Protein AF-A0A7J2Y5J3-F1 (afdb_monomer)

Radius of gyration: 24.24 Å; Cα contacts (8 Å, |Δi|>4): 226; chains: 1; bounding box: 46×74×72 Å

Structure (mmCIF, N/CA/C/O backbone):
data_AF-A0A7J2Y5J3-F1
#
_entry.id   AF-A0A7J2Y5J3-F1
#
loop_
_atom_site.group_PDB
_atom_site.id
_atom_site.type_symbol
_atom_site.label_atom_id
_atom_site.label_alt_id
_atom_site.label_comp_id
_atom_site.label_asym_id
_atom_site.label_entity_id
_atom_site.label_seq_id
_atom_site.pdbx_PDB_ins_code
_atom_site.Cartn_x
_atom_site.Cartn_y
_atom_site.Cartn_z
_atom_site.occupancy
_atom_site.B_iso_or_equiv
_atom_site.auth_seq_id
_atom_site.auth_comp_id
_atom_site.auth_asym_id
_atom_site.auth_atom_id
_atom_site.pdbx_PDB_model_num
ATOM 1 N N . MET A 1 1 ? 30.044 -56.429 -52.467 1.00 30.72 1 MET A N 1
ATOM 2 C CA . MET A 1 1 ? 28.782 -57.065 -52.037 1.00 30.72 1 MET A CA 1
ATOM 3 C C . MET A 1 1 ? 28.412 -56.523 -50.662 1.00 30.72 1 MET A C 1
ATOM 5 O O . MET A 1 1 ? 28.957 -57.010 -49.680 1.00 30.72 1 MET A O 1
ATOM 9 N N . PRO A 1 2 ? 27.584 -55.472 -50.580 1.00 38.12 2 PRO A N 1
ATOM 10 C CA . PRO A 1 2 ? 26.914 -55.097 -49.338 1.00 38.12 2 PRO A CA 1
ATOM 11 C C . PRO A 1 2 ? 25.613 -55.911 -49.186 1.00 38.12 2 PRO A C 1
ATOM 13 O O . PRO A 1 2 ? 24.988 -56.219 -50.206 1.00 38.12 2 PRO A O 1
ATOM 16 N N . PRO A 1 3 ? 25.195 -56.290 -47.966 1.00 39.84 3 PRO A N 1
ATOM 17 C CA . PRO A 1 3 ? 23.883 -56.872 -47.754 1.00 39.84 3 PRO A CA 1
ATOM 18 C C . PRO A 1 3 ? 22.801 -55.788 -47.693 1.00 39.84 3 PRO A C 1
ATOM 20 O O . PRO A 1 3 ? 23.058 -54.604 -47.481 1.00 39.84 3 PRO A O 1
ATOM 23 N N . SER A 1 4 ? 21.598 -56.271 -47.954 1.00 42.50 4 SER A N 1
ATOM 24 C CA . SER A 1 4 ? 20.387 -55.614 -48.417 1.00 42.50 4 SER A CA 1
ATOM 25 C C . SER A 1 4 ? 19.616 -54.807 -47.378 1.00 42.50 4 SER A C 1
ATOM 27 O O . SER A 1 4 ? 19.580 -55.128 -46.192 1.00 42.50 4 SER A O 1
ATOM 29 N N . GLU A 1 5 ? 18.891 -53.832 -47.919 1.00 46.25 5 GLU A N 1
ATOM 30 C CA . GLU A 1 5 ? 17.691 -53.199 -47.387 1.00 46.25 5 GLU A CA 1
ATOM 31 C C . GLU A 1 5 ? 16.720 -54.204 -46.747 1.00 46.25 5 GLU A C 1
ATOM 33 O O . GLU A 1 5 ? 16.377 -55.229 -47.336 1.00 46.25 5 GLU A O 1
ATOM 38 N N . SER A 1 6 ? 16.223 -53.885 -45.557 1.00 44.78 6 SER A N 1
ATOM 39 C CA . SER A 1 6 ? 14.800 -53.986 -45.201 1.00 44.78 6 SER A CA 1
ATOM 40 C C . SER A 1 6 ? 14.613 -53.560 -43.745 1.00 44.78 6 SER A C 1
ATOM 42 O O . SER A 1 6 ? 15.441 -53.860 -42.893 1.00 44.78 6 SER A O 1
ATOM 44 N N . LEU A 1 7 ? 13.493 -52.876 -43.482 1.00 39.81 7 LEU A N 1
ATOM 45 C CA . LEU A 1 7 ? 13.027 -52.357 -42.185 1.00 39.81 7 LEU A CA 1
ATOM 46 C C . LEU A 1 7 ? 13.463 -50.926 -41.810 1.00 39.81 7 LEU A C 1
ATOM 48 O O . LEU A 1 7 ? 13.779 -50.643 -40.660 1.00 39.81 7 LEU A O 1
ATOM 52 N N . MET A 1 8 ? 13.347 -49.974 -42.742 1.00 31.80 8 MET A N 1
ATOM 53 C CA . MET A 1 8 ? 12.943 -48.609 -42.363 1.00 31.80 8 MET A CA 1
ATOM 54 C C . MET A 1 8 ? 11.424 -48.495 -42.456 1.00 31.80 8 MET A C 1
ATOM 56 O O . MET A 1 8 ? 10.849 -47.957 -43.401 1.00 31.80 8 MET A O 1
ATOM 60 N N . THR A 1 9 ? 10.771 -49.067 -41.452 1.00 39.84 9 THR A N 1
ATOM 61 C CA . THR A 1 9 ? 9.359 -48.856 -41.167 1.00 39.84 9 THR A CA 1
ATOM 62 C C . THR A 1 9 ? 9.169 -47.393 -40.774 1.00 39.84 9 THR A C 1
ATOM 64 O O . THR A 1 9 ? 9.635 -46.954 -39.728 1.00 39.84 9 THR A O 1
ATOM 67 N N . VAL A 1 10 ? 8.536 -46.635 -41.667 1.00 44.72 10 VAL A N 1
ATOM 68 C CA . VAL A 1 10 ? 7.533 -45.597 -41.389 1.00 44.72 10 VAL A CA 1
ATOM 69 C C . VAL A 1 10 ? 7.571 -45.019 -39.962 1.00 44.72 10 VAL A C 1
ATOM 71 O O . VAL A 1 10 ? 6.851 -45.473 -39.080 1.00 44.72 10 VAL A O 1
ATOM 74 N N . PHE A 1 11 ? 8.334 -43.944 -39.758 1.00 34.69 11 PHE A N 1
ATOM 75 C CA . PHE A 1 11 ? 8.055 -42.960 -38.704 1.00 34.69 11 PHE A CA 1
ATOM 76 C C . PHE A 1 11 ? 7.772 -41.606 -39.352 1.00 34.69 11 PHE A C 1
ATOM 78 O O . PHE A 1 11 ? 8.514 -40.634 -39.228 1.00 34.69 11 PHE A O 1
ATOM 85 N N . SER A 1 12 ? 6.665 -41.561 -40.094 1.00 41.53 12 SER A N 1
ATOM 86 C CA . SER A 1 12 ? 5.999 -40.307 -40.406 1.00 41.53 12 SER A CA 1
ATOM 87 C C . SER A 1 12 ? 5.242 -39.825 -39.165 1.00 41.53 12 SER A C 1
ATOM 89 O O . SER A 1 12 ? 4.374 -40.533 -38.667 1.00 41.53 12 SER A O 1
ATOM 91 N N . GLN A 1 13 ? 5.535 -38.593 -38.751 1.00 49.28 13 GLN A N 1
ATOM 92 C CA . GLN A 1 13 ? 4.649 -37.679 -38.022 1.00 49.28 13 GLN A CA 1
ATOM 93 C C . GLN A 1 13 ? 4.167 -38.096 -36.619 1.00 49.28 13 GLN A C 1
ATOM 95 O O . GLN A 1 13 ? 3.206 -38.836 -36.448 1.00 49.28 13 GLN A O 1
ATOM 100 N N . SER A 1 14 ? 4.706 -37.426 -35.600 1.00 40.53 14 SER A N 1
ATOM 101 C CA . SER A 1 14 ? 3.966 -37.177 -34.359 1.00 40.53 14 SER A CA 1
ATOM 102 C C . SER A 1 14 ? 4.145 -35.707 -33.943 1.00 40.53 14 SER A C 1
ATOM 104 O O . SER A 1 14 ? 5.258 -35.324 -33.580 1.00 40.53 14 SER A O 1
ATOM 106 N N . PRO A 1 15 ? 3.090 -34.865 -33.956 1.00 42.22 15 PRO A N 1
ATOM 107 C CA . PRO A 1 15 ? 3.158 -33.432 -33.617 1.00 42.22 15 PRO A CA 1
ATOM 108 C C . PRO A 1 15 ? 3.291 -33.162 -32.103 1.00 42.22 15 PRO A C 1
ATOM 110 O O . PRO A 1 15 ? 3.182 -32.024 -31.639 1.00 42.22 15 PRO A O 1
ATOM 113 N N . LEU A 1 16 ? 3.523 -34.210 -31.312 1.00 42.16 16 LEU A N 1
ATOM 114 C CA . LEU A 1 16 ? 3.394 -34.190 -29.860 1.00 42.16 16 LEU A CA 1
ATOM 115 C C . LEU A 1 16 ? 4.588 -33.557 -29.137 1.00 42.16 16 LEU A C 1
ATOM 117 O O . LEU A 1 16 ? 4.436 -33.154 -27.992 1.00 42.16 16 LEU A O 1
ATOM 121 N N . THR A 1 17 ? 5.745 -33.370 -29.771 1.00 42.75 17 THR A N 1
ATOM 122 C CA . THR A 1 17 ? 6.916 -32.763 -29.105 1.00 42.75 17 THR A CA 1
ATOM 123 C C . THR A 1 17 ? 6.777 -31.253 -28.876 1.00 42.75 17 THR A C 1
ATOM 125 O O . THR A 1 17 ? 7.428 -30.705 -27.989 1.00 42.75 17 THR A O 1
ATOM 128 N N . SER A 1 18 ? 5.885 -30.569 -29.602 1.00 46.12 18 SER A N 1
ATOM 129 C CA . SER A 1 18 ? 5.706 -29.110 -29.486 1.00 46.12 18 SER A CA 1
ATOM 130 C C . SER A 1 18 ? 4.779 -28.665 -28.345 1.00 46.12 18 SER A C 1
ATOM 132 O O . SER A 1 18 ? 4.832 -27.507 -27.925 1.00 46.12 18 SER A O 1
ATOM 134 N N . CYS A 1 19 ? 3.934 -29.566 -27.830 1.00 43.47 19 CYS A N 1
ATOM 135 C CA . CYS A 1 19 ? 2.933 -29.233 -26.813 1.00 43.47 19 CYS A CA 1
ATOM 136 C C . CYS A 1 19 ? 3.508 -29.331 -25.389 1.00 43.47 19 CYS A C 1
ATOM 138 O O . CYS A 1 19 ? 3.245 -28.474 -24.548 1.00 43.47 19 CYS A O 1
ATOM 140 N N . TRP A 1 20 ? 4.392 -30.304 -25.145 1.00 35.31 20 TRP A N 1
ATOM 141 C CA . TRP A 1 20 ? 5.046 -30.487 -23.843 1.00 35.31 20 TRP A CA 1
ATOM 142 C C . TRP A 1 20 ? 6.020 -29.353 -23.495 1.00 35.31 20 TRP A C 1
ATOM 144 O O . TRP A 1 20 ? 6.053 -28.909 -22.348 1.00 35.31 20 TRP A O 1
ATOM 154 N N . LEU A 1 21 ? 6.736 -28.805 -24.486 1.00 37.81 21 LEU A N 1
ATOM 155 C CA . LEU A 1 21 ? 7.580 -27.618 -24.289 1.00 37.81 21 LEU A CA 1
ATOM 156 C C . LEU A 1 21 ? 6.761 -26.370 -23.921 1.00 37.81 21 LEU A C 1
ATOM 158 O O . LEU A 1 21 ? 7.204 -25.577 -23.095 1.00 37.81 21 LEU A O 1
ATOM 162 N N . ARG A 1 22 ? 5.544 -26.211 -24.461 1.00 41.50 22 ARG A N 1
ATOM 163 C CA . ARG A 1 22 ? 4.650 -25.099 -24.088 1.00 41.50 22 ARG A CA 1
ATOM 164 C C . ARG A 1 22 ? 4.050 -25.274 -22.693 1.00 41.50 22 ARG A C 1
ATOM 166 O O . ARG A 1 22 ? 3.862 -24.279 -22.002 1.00 41.50 22 ARG A O 1
ATOM 173 N N . LEU A 1 23 ? 3.796 -26.511 -22.262 1.00 39.19 23 LEU A N 1
ATOM 174 C CA . LEU A 1 23 ? 3.250 -26.795 -20.932 1.00 39.19 23 LEU A CA 1
ATOM 175 C C . LEU A 1 23 ? 4.276 -26.533 -19.813 1.00 39.19 23 LEU A C 1
ATOM 177 O O . LEU A 1 23 ? 3.929 -25.959 -18.784 1.00 39.19 23 LEU A O 1
ATOM 181 N N . LEU A 1 24 ? 5.552 -26.872 -20.038 1.00 38.25 24 LEU A N 1
ATOM 182 C CA . LEU A 1 24 ? 6.649 -26.572 -19.105 1.00 38.25 24 LEU A CA 1
ATOM 183 C C . LEU A 1 24 ? 6.956 -25.068 -19.002 1.00 38.25 24 LEU A C 1
ATOM 185 O O . LEU A 1 24 ? 7.375 -24.602 -17.947 1.00 38.25 24 LEU A O 1
ATOM 189 N N . MET A 1 25 ? 6.699 -24.288 -20.058 1.00 41.66 25 MET A N 1
ATOM 190 C CA . MET A 1 25 ? 6.797 -22.821 -20.014 1.00 41.66 25 MET A CA 1
ATOM 191 C C . MET A 1 25 ? 5.589 -22.148 -19.337 1.00 41.66 25 MET A C 1
ATOM 193 O O . MET A 1 25 ? 5.690 -20.985 -18.949 1.00 41.66 25 MET A O 1
ATOM 197 N N . ALA A 1 26 ? 4.462 -22.853 -19.190 1.00 45.81 26 ALA A N 1
ATOM 198 C CA . ALA A 1 26 ? 3.227 -22.322 -18.607 1.00 45.81 26 ALA A CA 1
ATOM 199 C C . ALA A 1 26 ? 3.150 -22.475 -17.077 1.00 45.81 26 ALA A C 1
ATOM 201 O O . ALA A 1 26 ? 2.414 -21.742 -16.422 1.00 45.81 26 ALA A O 1
ATOM 202 N N . LEU A 1 27 ? 3.928 -23.385 -16.488 1.00 42.66 27 LEU A N 1
ATOM 203 C CA . LEU A 1 27 ? 4.005 -23.583 -15.039 1.00 42.66 27 LEU A CA 1
ATOM 204 C C . LEU A 1 27 ? 5.331 -23.051 -14.508 1.00 42.66 27 LEU A C 1
ATOM 206 O O . LEU A 1 27 ? 6.213 -23.787 -14.071 1.00 42.66 27 LEU A O 1
ATOM 210 N N . ARG A 1 28 ? 5.471 -21.726 -14.530 1.00 43.03 28 ARG A N 1
ATOM 211 C CA . ARG A 1 28 ? 6.510 -21.073 -13.743 1.00 43.03 28 ARG A CA 1
ATOM 212 C C . ARG A 1 28 ? 6.047 -21.121 -12.290 1.00 43.03 28 ARG A C 1
ATOM 214 O O . ARG A 1 28 ? 5.105 -20.424 -11.928 1.00 43.03 28 ARG A O 1
ATOM 221 N N . ILE A 1 29 ? 6.667 -21.971 -11.472 1.00 39.75 29 ILE A N 1
ATOM 222 C CA . ILE A 1 29 ? 6.430 -21.973 -10.025 1.00 39.75 29 ILE A CA 1
ATOM 223 C C . ILE A 1 29 ? 6.898 -20.611 -9.507 1.00 39.75 29 ILE A C 1
ATOM 225 O O . ILE A 1 29 ? 8.095 -20.342 -9.391 1.00 39.75 29 ILE A O 1
ATOM 229 N N . VAL A 1 30 ? 5.948 -19.706 -9.287 1.00 44.00 30 VAL A N 1
ATOM 230 C CA . VAL A 1 30 ? 6.201 -18.406 -8.678 1.00 44.00 30 VAL A CA 1
ATOM 231 C C . VAL A 1 30 ? 6.312 -18.657 -7.174 1.00 44.00 30 VAL A C 1
ATOM 233 O O . VAL A 1 30 ? 5.327 -18.585 -6.448 1.00 44.00 30 VAL A O 1
ATOM 236 N N . PHE A 1 31 ? 7.517 -19.013 -6.715 1.00 41.75 31 PHE A N 1
ATOM 237 C CA . PHE A 1 31 ? 7.889 -19.013 -5.295 1.00 41.75 31 PHE A CA 1
ATOM 238 C C . PHE A 1 31 ? 7.977 -17.561 -4.805 1.00 41.75 31 PHE A C 1
ATOM 240 O O . PHE A 1 31 ? 9.054 -16.997 -4.614 1.00 41.75 31 PHE A O 1
ATOM 247 N N . ASP A 1 32 ? 6.829 -16.909 -4.695 1.00 54.38 32 ASP A N 1
ATOM 248 C CA . ASP A 1 32 ? 6.697 -15.538 -4.211 1.00 54.38 32 ASP A CA 1
ATOM 249 C C . ASP A 1 32 ? 5.931 -15.536 -2.893 1.00 54.38 32 ASP A C 1
ATOM 251 O O . ASP A 1 32 ? 4.947 -14.836 -2.693 1.00 54.38 32 ASP A O 1
ATOM 255 N N . GLU A 1 33 ? 6.411 -16.362 -1.966 1.00 51.31 33 GLU A N 1
ATOM 256 C CA . GLU A 1 33 ? 5.916 -16.443 -0.587 1.00 51.31 33 GL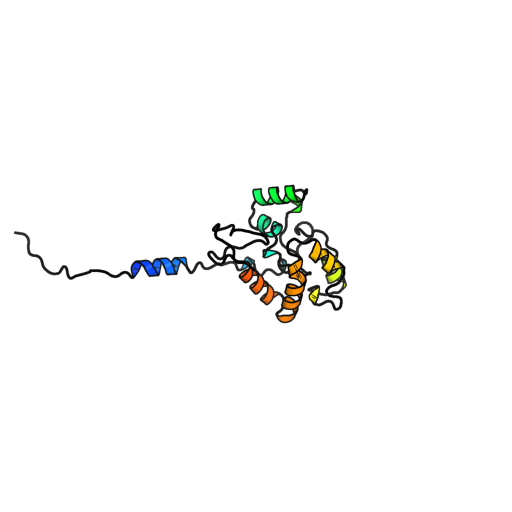U A CA 1
ATOM 257 C C . GLU A 1 33 ? 6.151 -15.130 0.185 1.00 51.31 33 GLU A C 1
ATOM 259 O O . GLU A 1 33 ? 5.602 -14.926 1.264 1.00 51.31 33 GLU A O 1
ATOM 264 N N . ARG A 1 34 ? 6.943 -14.212 -0.389 1.00 52.28 34 ARG A N 1
ATOM 265 C CA . ARG A 1 34 ? 7.326 -12.925 0.199 1.00 52.28 34 ARG A CA 1
ATOM 266 C C . ARG A 1 34 ? 6.182 -11.923 0.324 1.00 52.28 34 ARG A C 1
ATOM 268 O O . ARG A 1 34 ? 6.328 -10.980 1.088 1.00 52.28 34 ARG A O 1
ATOM 275 N N . GLU A 1 35 ? 5.085 -12.070 -0.416 1.00 61.12 35 GLU A N 1
ATOM 276 C CA . GLU A 1 35 ? 4.084 -10.993 -0.505 1.00 61.12 35 GLU A CA 1
ATOM 277 C C . GLU A 1 35 ? 2.837 -11.210 0.358 1.00 61.12 35 GLU A C 1
ATOM 279 O O . GLU A 1 35 ? 1.989 -10.322 0.454 1.00 61.12 35 GLU A O 1
ATOM 284 N N . ILE A 1 36 ? 2.769 -12.329 1.089 1.00 80.81 36 ILE A N 1
ATOM 285 C CA . ILE A 1 36 ? 1.829 -12.472 2.207 1.00 80.81 36 ILE A CA 1
ATOM 286 C C . ILE A 1 36 ? 2.470 -11.902 3.476 1.00 80.81 36 ILE A C 1
ATOM 288 O O . ILE A 1 36 ? 2.676 -12.586 4.475 1.00 80.81 36 ILE A O 1
ATOM 292 N N . ASP A 1 37 ? 2.815 -10.619 3.395 1.00 89.00 37 ASP A N 1
ATOM 293 C CA . ASP A 1 37 ? 3.431 -9.840 4.461 1.00 89.00 37 ASP A CA 1
ATOM 294 C C . ASP A 1 37 ? 2.403 -8.849 5.045 1.00 89.00 37 ASP A C 1
ATOM 296 O O . ASP A 1 37 ? 1.881 -7.994 4.315 1.00 89.00 37 ASP A O 1
ATOM 300 N N . PRO A 1 38 ? 2.099 -8.904 6.358 1.00 90.44 38 PRO A N 1
ATOM 301 C CA . PRO A 1 38 ? 1.186 -7.956 6.994 1.00 90.44 38 PRO A CA 1
ATOM 302 C C . PRO A 1 38 ? 1.615 -6.488 6.833 1.00 90.44 38 PRO A C 1
ATOM 304 O O . PRO A 1 38 ? 0.759 -5.603 6.898 1.00 90.44 38 PRO A O 1
ATOM 307 N N . GLN A 1 39 ? 2.896 -6.196 6.576 1.00 92.56 39 GLN A N 1
ATOM 308 C CA . GLN A 1 39 ? 3.388 -4.842 6.297 1.00 92.56 39 GLN A CA 1
ATOM 309 C C . GLN A 1 39 ? 2.758 -4.221 5.045 1.00 92.56 39 GLN A C 1
ATOM 311 O O . GLN A 1 39 ? 2.675 -2.990 4.953 1.00 92.56 39 GLN A O 1
ATOM 316 N N . LEU A 1 40 ? 2.260 -5.047 4.119 1.00 94.19 40 LEU A N 1
ATOM 317 C CA . LEU A 1 40 ? 1.579 -4.601 2.903 1.00 94.19 40 LEU A CA 1
ATOM 318 C C . LEU A 1 40 ? 0.097 -4.304 3.102 1.00 94.19 40 LEU A C 1
ATOM 320 O O . LEU A 1 40 ? -0.540 -3.729 2.218 1.00 94.19 40 LEU A O 1
ATOM 324 N N . CYS A 1 41 ? -0.439 -4.663 4.263 1.00 94.94 41 CYS A N 1
ATOM 325 C CA . CYS A 1 41 ? -1.805 -4.386 4.652 1.00 94.94 41 CYS A CA 1
ATOM 326 C C . CYS A 1 41 ? -1.835 -3.107 5.490 1.00 94.94 41 CYS A C 1
ATOM 328 O O . CYS A 1 41 ? -1.663 -3.133 6.716 1.00 94.94 41 CYS A O 1
ATOM 330 N N . ALA A 1 42 ? -1.996 -1.962 4.821 1.00 96.12 42 ALA A N 1
ATOM 331 C CA . ALA A 1 42 ? -2.011 -0.680 5.504 1.00 96.12 42 ALA A CA 1
ATOM 332 C C . ALA A 1 42 ? -3.170 -0.595 6.493 1.00 96.12 42 ALA A C 1
ATOM 334 O O . ALA A 1 42 ? -4.259 -1.111 6.251 1.00 96.12 42 ALA A O 1
ATOM 335 N N . VAL A 1 43 ? -2.949 0.125 7.590 1.00 97.06 43 VAL A N 1
ATOM 336 C CA . VAL A 1 43 ? -3.956 0.320 8.643 1.00 97.06 43 VAL A CA 1
ATOM 337 C C . VAL A 1 43 ? -5.244 0.935 8.076 1.00 97.06 43 VAL A C 1
ATOM 339 O O . VAL A 1 43 ? -6.343 0.546 8.460 1.00 97.06 43 VAL A O 1
ATOM 342 N N . CYS A 1 44 ? -5.118 1.832 7.093 1.00 96.94 44 CYS A N 1
ATOM 343 C CA . CYS A 1 44 ? -6.244 2.446 6.390 1.00 96.94 44 CYS A CA 1
ATOM 344 C C . CYS A 1 44 ? -6.898 1.559 5.314 1.00 96.94 44 CYS A C 1
ATOM 346 O O . CYS A 1 44 ? -7.849 2.007 4.692 1.00 96.94 44 CYS A O 1
ATOM 348 N N . GLY A 1 45 ? -6.406 0.343 5.052 1.00 95.94 45 GLY A N 1
ATOM 349 C CA . GLY A 1 45 ? -6.928 -0.547 4.004 1.00 95.94 45 GLY A CA 1
ATOM 350 C C . GLY A 1 45 ? -6.284 -0.371 2.623 1.00 95.94 45 GLY A C 1
ATOM 351 O O . GLY A 1 45 ? -6.730 -0.973 1.649 1.00 95.94 45 GLY A O 1
ATOM 352 N N . LEU A 1 46 ? -5.225 0.432 2.497 1.00 96.31 46 LEU A N 1
ATOM 353 C CA . LEU A 1 46 ? -4.412 0.445 1.279 1.00 96.31 46 LEU A CA 1
ATOM 354 C C . LEU A 1 46 ? -3.555 -0.818 1.159 1.00 96.31 46 LEU A C 1
ATOM 356 O O . LEU A 1 46 ? -2.961 -1.277 2.132 1.00 96.31 46 LEU A O 1
ATOM 360 N N . TYR A 1 47 ? -3.435 -1.339 -0.060 1.00 96.06 47 TYR A N 1
ATOM 361 C CA . TYR A 1 47 ? -2.486 -2.404 -0.367 1.00 96.06 47 TYR A CA 1
ATOM 362 C C . TYR A 1 47 ? -1.152 -1.792 -0.802 1.00 96.06 47 TYR A C 1
ATOM 364 O O . TYR A 1 47 ? -1.057 -1.190 -1.868 1.00 96.06 47 TYR A O 1
ATOM 372 N N . CYS A 1 48 ? -0.100 -1.910 0.012 1.00 94.38 48 CYS A N 1
ATOM 373 C CA . CYS A 1 48 ? 1.202 -1.331 -0.346 1.00 94.38 48 CYS A CA 1
ATOM 374 C C . CYS A 1 48 ? 1.854 -2.042 -1.534 1.00 94.38 48 CYS A C 1
ATOM 376 O O . CYS A 1 48 ? 2.648 -1.415 -2.230 1.00 94.38 48 CYS A O 1
ATOM 378 N N . GLY A 1 49 ? 1.483 -3.297 -1.810 1.00 93.50 49 GLY A N 1
ATOM 379 C CA . GLY A 1 49 ? 2.031 -4.077 -2.919 1.00 93.50 49 GLY A CA 1
ATOM 380 C C . GLY A 1 49 ? 1.784 -3.468 -4.301 1.00 93.50 49 GLY A C 1
ATOM 381 O O . GLY A 1 49 ? 2.465 -3.861 -5.238 1.00 93.50 49 GLY A O 1
ATOM 382 N N . ILE A 1 50 ? 0.894 -2.473 -4.422 1.00 93.44 50 ILE A N 1
ATOM 383 C CA . ILE A 1 50 ? 0.629 -1.723 -5.665 1.00 93.44 50 ILE A CA 1
ATOM 384 C C . ILE A 1 50 ? 1.152 -0.288 -5.639 1.00 93.44 50 ILE A C 1
ATOM 386 O O . ILE A 1 50 ? 1.059 0.417 -6.643 1.00 93.44 50 ILE A O 1
ATOM 390 N N . CYS A 1 51 ? 1.695 0.172 -4.513 1.00 93.31 51 CYS A N 1
ATOM 391 C CA . CYS A 1 51 ? 2.201 1.532 -4.391 1.00 93.31 51 CYS A CA 1
ATOM 392 C C . CYS A 1 51 ? 3.449 1.700 -5.275 1.00 93.31 51 CYS A C 1
ATOM 394 O O . CYS A 1 51 ? 4.427 0.976 -5.066 1.00 93.31 51 CYS A O 1
ATOM 396 N N . PRO A 1 52 ? 3.478 2.663 -6.218 1.00 92.62 52 PRO A N 1
ATOM 397 C CA . PRO A 1 52 ? 4.628 2.862 -7.100 1.00 92.62 52 PRO A CA 1
ATOM 398 C C . PRO A 1 52 ? 5.950 3.080 -6.354 1.00 92.62 52 PRO A C 1
ATOM 400 O O . PRO A 1 52 ? 6.981 2.590 -6.806 1.00 92.62 52 PRO A O 1
ATOM 403 N N . VAL A 1 53 ? 5.913 3.755 -5.197 1.00 94.38 53 VAL A N 1
ATOM 404 C CA . VAL A 1 53 ? 7.094 3.984 -4.348 1.00 94.38 53 VAL A CA 1
ATOM 405 C C . VAL A 1 53 ? 7.596 2.676 -3.739 1.00 94.38 53 VAL A C 1
ATOM 407 O O . VAL A 1 53 ? 8.781 2.373 -3.832 1.00 94.38 53 VAL A O 1
ATOM 410 N N . TYR A 1 54 ? 6.691 1.885 -3.149 1.00 94.31 54 TYR A N 1
ATOM 411 C CA . TYR A 1 54 ? 7.032 0.582 -2.573 1.00 94.31 54 TYR A CA 1
ATOM 412 C C . TYR A 1 54 ? 7.621 -0.345 -3.641 1.00 94.31 54 TYR A C 1
ATOM 414 O O . TYR A 1 54 ? 8.702 -0.889 -3.440 1.00 94.31 54 TYR A O 1
ATOM 422 N N . ARG A 1 55 ? 6.964 -0.460 -4.809 1.00 92.94 55 ARG A N 1
ATOM 423 C CA . ARG A 1 55 ? 7.463 -1.273 -5.931 1.00 92.94 55 ARG A CA 1
ATOM 424 C C . ARG A 1 55 ? 8.878 -0.869 -6.325 1.00 92.94 55 ARG A C 1
ATOM 426 O O . ARG A 1 55 ? 9.752 -1.723 -6.363 1.00 92.94 55 ARG A O 1
ATOM 433 N N . ALA A 1 56 ? 9.092 0.423 -6.584 1.00 93.81 56 ALA A N 1
ATOM 434 C CA . ALA A 1 56 ? 10.376 0.934 -7.047 1.00 93.81 56 ALA A CA 1
ATOM 435 C C . ALA A 1 56 ? 11.496 0.674 -6.027 1.00 93.81 56 ALA A C 1
ATOM 437 O O . ALA A 1 56 ? 12.595 0.276 -6.408 1.00 93.81 56 ALA A O 1
ATOM 438 N N . TRP A 1 57 ? 11.209 0.827 -4.729 1.00 94.19 57 TRP A N 1
ATOM 439 C CA . TRP A 1 57 ? 12.166 0.507 -3.673 1.00 94.19 57 TRP A CA 1
ATOM 440 C C . TRP A 1 57 ? 12.454 -0.996 -3.585 1.00 94.19 57 TRP A C 1
ATOM 442 O O . TRP A 1 57 ? 13.612 -1.402 -3.626 1.00 94.19 57 TRP A O 1
ATOM 452 N N . THR A 1 58 ? 11.432 -1.846 -3.504 1.00 90.75 58 THR A N 1
ATOM 453 C CA . THR A 1 58 ? 11.614 -3.300 -3.355 1.00 90.75 58 THR A CA 1
ATOM 454 C C . THR A 1 58 ? 12.261 -3.943 -4.583 1.00 90.75 58 THR A C 1
ATOM 456 O O . THR A 1 58 ? 13.029 -4.892 -4.447 1.00 90.75 58 THR A O 1
ATOM 459 N N . GLU A 1 59 ? 11.990 -3.416 -5.777 1.00 90.69 59 GLU A N 1
ATOM 460 C CA . GLU A 1 59 ? 12.616 -3.842 -7.036 1.00 90.69 59 GLU A CA 1
ATOM 461 C C . GLU A 1 59 ? 14.019 -3.246 -7.229 1.00 90.69 59 GLU A C 1
ATOM 463 O O . GLU A 1 59 ? 14.724 -3.656 -8.148 1.00 90.69 59 GLU A O 1
ATOM 468 N N . GLN A 1 60 ? 14.438 -2.314 -6.360 1.00 91.81 60 GLN A N 1
ATOM 469 C CA . GLN A 1 60 ? 15.689 -1.556 -6.475 1.00 91.81 60 GLN A CA 1
ATOM 470 C C . GLN A 1 60 ? 15.824 -0.848 -7.838 1.00 91.81 60 GLN A C 1
ATOM 472 O O . GLN A 1 60 ? 16.909 -0.740 -8.410 1.00 91.81 60 GLN A O 1
ATOM 477 N N . ASP A 1 61 ? 14.708 -0.329 -8.351 1.00 93.12 61 ASP A N 1
ATOM 478 C CA . ASP A 1 61 ? 14.641 0.418 -9.606 1.00 93.12 61 ASP A CA 1
ATOM 479 C C . ASP A 1 61 ? 15.055 1.878 -9.360 1.00 93.12 61 ASP A C 1
ATOM 481 O O . ASP A 1 61 ? 14.235 2.756 -9.075 1.00 93.12 61 ASP A O 1
ATOM 485 N N . LEU A 1 62 ? 16.369 2.121 -9.406 1.00 93.56 62 LEU A N 1
ATOM 486 C CA . LEU A 1 62 ? 16.958 3.429 -9.108 1.00 93.56 62 LEU A CA 1
ATOM 487 C C . LEU A 1 62 ? 16.432 4.540 -10.040 1.00 93.56 62 LEU A C 1
ATOM 489 O O . LEU A 1 62 ? 16.009 5.567 -9.511 1.00 93.56 62 LEU A O 1
ATOM 493 N N . PRO A 1 63 ? 16.382 4.355 -11.378 1.00 94.62 63 PRO A N 1
ATOM 494 C CA . PRO A 1 63 ? 15.832 5.370 -12.277 1.00 94.62 63 PRO A CA 1
ATOM 495 C C . PRO A 1 63 ? 14.373 5.717 -11.971 1.00 94.62 63 PRO A C 1
ATOM 497 O O . PRO A 1 63 ? 13.991 6.888 -12.001 1.00 94.62 63 PRO A O 1
ATOM 500 N N . ARG A 1 64 ? 13.547 4.717 -11.639 1.00 93.31 64 ARG A N 1
ATOM 501 C CA . ARG A 1 64 ? 12.149 4.952 -11.267 1.00 93.31 64 ARG A CA 1
ATOM 502 C C . ARG A 1 64 ? 12.020 5.691 -9.942 1.00 93.31 64 ARG A C 1
ATOM 504 O O . ARG A 1 64 ? 11.158 6.559 -9.826 1.00 93.31 64 ARG A O 1
ATOM 511 N N . LEU A 1 65 ? 12.863 5.377 -8.958 1.00 94.94 65 LEU A N 1
ATOM 512 C CA . LEU A 1 65 ? 12.921 6.126 -7.702 1.00 94.94 65 LEU A CA 1
ATOM 513 C C . LEU A 1 65 ? 13.287 7.591 -7.949 1.00 94.94 65 LEU A C 1
ATOM 515 O O . LEU A 1 65 ? 12.603 8.467 -7.428 1.00 94.94 65 LEU A O 1
ATOM 519 N N . ASP A 1 66 ? 14.298 7.862 -8.775 1.00 95.69 66 ASP A N 1
ATOM 520 C CA . ASP A 1 66 ? 14.729 9.230 -9.081 1.00 95.69 66 ASP A CA 1
ATOM 521 C C . ASP A 1 66 ? 13.632 10.010 -9.837 1.00 95.69 66 ASP A C 1
ATOM 523 O O . ASP A 1 66 ? 13.369 11.175 -9.535 1.00 95.69 66 ASP A O 1
ATOM 527 N N . ALA A 1 67 ? 12.902 9.356 -10.750 1.00 94.88 67 ALA A N 1
ATOM 528 C CA . ALA A 1 67 ? 11.755 9.955 -11.439 1.00 94.88 67 ALA A CA 1
ATOM 529 C C . ALA A 1 67 ? 10.591 10.285 -10.485 1.00 94.88 67 ALA A C 1
ATOM 531 O O . ALA A 1 67 ? 9.995 11.366 -10.564 1.00 94.88 67 ALA A O 1
ATOM 532 N N . ILE A 1 68 ? 10.270 9.372 -9.561 1.00 94.25 68 ILE A N 1
ATOM 533 C CA . ILE A 1 68 ? 9.250 9.597 -8.529 1.00 94.25 68 ILE A CA 1
ATOM 534 C C . ILE A 1 68 ? 9.682 10.736 -7.595 1.00 94.25 68 ILE A C 1
ATOM 536 O O . ILE A 1 68 ? 8.877 11.619 -7.305 1.00 94.25 68 ILE A O 1
ATOM 540 N N . ALA A 1 69 ? 10.944 10.744 -7.162 1.00 95.56 69 ALA A N 1
ATOM 541 C CA . ALA A 1 69 ? 11.519 11.780 -6.307 1.00 95.56 69 ALA A CA 1
ATOM 542 C C . ALA A 1 69 ? 11.408 13.163 -6.962 1.00 95.56 69 ALA A C 1
ATOM 544 O O . ALA A 1 69 ? 10.892 14.093 -6.343 1.00 95.56 69 ALA A O 1
ATOM 545 N N . GLY A 1 70 ? 11.788 13.269 -8.241 1.00 96.19 70 GLY A N 1
ATOM 546 C CA . GLY A 1 70 ? 11.659 14.498 -9.024 1.00 96.19 70 GLY A CA 1
ATOM 547 C C . GLY A 1 70 ? 10.211 14.965 -9.181 1.00 96.19 70 GLY A C 1
ATOM 548 O O . GLY A 1 70 ? 9.928 16.143 -8.993 1.00 96.19 70 GLY A O 1
ATOM 549 N N . THR A 1 71 ? 9.279 14.044 -9.448 1.00 93.75 71 THR A N 1
ATOM 550 C CA . THR A 1 71 ? 7.844 14.364 -9.583 1.00 93.75 71 THR A CA 1
ATOM 551 C C . THR A 1 71 ? 7.242 14.875 -8.273 1.00 93.75 71 THR A C 1
ATOM 553 O O . THR A 1 71 ? 6.411 15.779 -8.277 1.00 93.75 71 THR A O 1
ATOM 556 N N . LEU A 1 72 ? 7.653 14.293 -7.146 1.00 91.25 72 LEU A N 1
ATOM 557 C CA . LEU A 1 72 ? 7.163 14.657 -5.818 1.00 91.25 72 LEU A CA 1
ATOM 558 C C . LEU A 1 72 ? 7.932 15.826 -5.184 1.00 91.25 72 LEU A C 1
ATOM 560 O O . LEU A 1 72 ? 7.505 16.327 -4.146 1.00 91.25 72 LEU A O 1
ATOM 564 N N . GLY A 1 73 ? 9.059 16.244 -5.766 1.00 94.44 73 GLY A N 1
ATOM 565 C CA . GLY A 1 73 ? 9.932 17.271 -5.196 1.00 94.44 73 GLY A CA 1
ATOM 566 C C . GLY A 1 73 ? 10.571 16.862 -3.864 1.00 94.44 73 GLY A C 1
ATOM 567 O O . GLY A 1 73 ? 10.783 17.710 -3.001 1.00 94.44 73 GLY A O 1
ATOM 568 N N . VAL A 1 74 ? 10.848 15.569 -3.667 1.00 92.94 74 VAL A N 1
ATOM 569 C CA . VAL A 1 74 ? 11.448 15.025 -2.433 1.00 92.94 74 VAL A CA 1
ATOM 570 C C . VAL A 1 74 ? 12.786 14.357 -2.721 1.00 92.94 74 VAL A C 1
ATOM 572 O O . V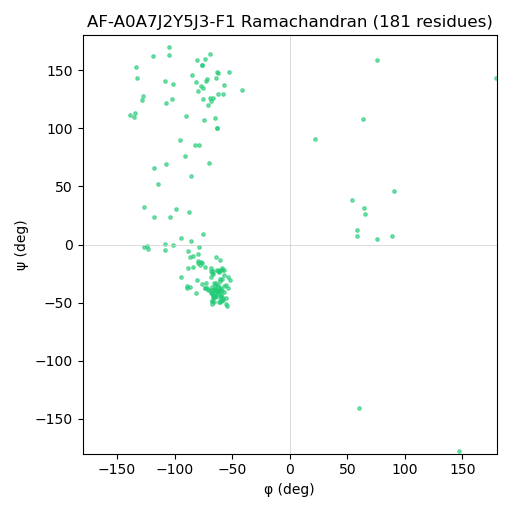AL A 1 74 ? 13.078 14.003 -3.860 1.00 92.94 74 VAL A O 1
ATOM 575 N N . SER A 1 75 ? 13.603 14.151 -1.687 1.00 92.81 75 SER A N 1
ATOM 576 C CA . SER A 1 75 ? 14.842 13.391 -1.833 1.00 92.81 75 SER A CA 1
ATOM 577 C C . SER A 1 75 ? 14.569 11.891 -1.977 1.00 92.81 75 SER A C 1
ATOM 579 O O . SER A 1 75 ? 13.521 11.372 -1.576 1.00 92.81 75 SER A O 1
ATOM 581 N N . ARG A 1 76 ? 15.540 11.166 -2.524 1.00 91.69 76 ARG A N 1
ATOM 582 C CA . ARG A 1 76 ? 15.453 9.717 -2.707 1.00 91.69 76 ARG A CA 1
ATOM 583 C C . ARG A 1 76 ? 15.365 8.960 -1.382 1.00 91.69 76 ARG A C 1
ATOM 585 O O . ARG A 1 76 ? 14.672 7.952 -1.290 1.00 91.69 76 ARG A O 1
ATOM 592 N N . GLU A 1 77 ? 16.016 9.465 -0.343 1.00 89.94 77 GLU A N 1
ATOM 593 C CA . GLU A 1 77 ? 15.991 8.913 1.016 1.00 89.94 77 GLU A CA 1
ATOM 594 C C . GLU A 1 77 ? 14.577 8.965 1.615 1.00 89.94 77 GLU A C 1
ATOM 596 O O . GLU A 1 77 ? 14.230 8.162 2.477 1.00 89.94 77 GLU A O 1
ATOM 601 N N . ARG A 1 78 ? 13.703 9.849 1.111 1.00 90.19 78 ARG A N 1
ATOM 602 C CA . ARG A 1 78 ? 12.274 9.857 1.462 1.00 90.19 78 ARG A CA 1
ATOM 603 C C . ARG A 1 78 ? 11.549 8.619 0.925 1.00 90.19 78 ARG A C 1
ATOM 605 O O . ARG A 1 78 ? 10.486 8.262 1.431 1.00 90.19 78 ARG A O 1
ATOM 612 N N . LEU A 1 79 ? 12.056 7.989 -0.131 1.00 93.44 79 LEU A N 1
ATOM 613 C CA . LEU A 1 79 ? 11.379 6.914 -0.862 1.00 93.44 79 LEU A CA 1
ATOM 614 C C . LEU A 1 79 ? 11.763 5.509 -0.381 1.00 93.44 79 LEU A C 1
ATOM 616 O O . LEU A 1 79 ? 11.293 4.526 -0.951 1.00 93.44 79 LEU A O 1
ATOM 620 N N . LEU A 1 80 ? 12.558 5.408 0.689 1.00 92.94 80 LEU A N 1
ATOM 621 C CA . LEU A 1 80 ? 12.828 4.151 1.383 1.00 92.94 80 LEU A CA 1
ATOM 622 C C . LEU A 1 80 ? 11.504 3.632 1.963 1.00 92.94 80 LEU A C 1
ATOM 624 O O . LEU A 1 80 ? 11.008 4.139 2.967 1.00 92.94 80 LEU A O 1
ATOM 628 N N . CYS A 1 81 ? 10.870 2.672 1.290 1.00 93.94 81 CYS A N 1
ATOM 629 C CA . CYS A 1 81 ? 9.528 2.221 1.645 1.00 93.94 81 CYS A CA 1
ATOM 630 C C . CYS A 1 81 ? 9.445 0.701 1.636 1.00 93.94 81 CYS A C 1
ATOM 632 O O . CYS A 1 81 ? 9.447 0.080 0.579 1.00 93.94 81 CYS A O 1
ATOM 634 N N . THR A 1 82 ? 9.311 0.105 2.816 1.00 93.25 82 THR A N 1
ATOM 635 C CA . THR A 1 82 ? 9.172 -1.345 2.998 1.00 93.25 82 THR A CA 1
ATOM 636 C C . THR A 1 82 ? 7.761 -1.767 3.409 1.00 93.25 82 THR A C 1
ATOM 638 O O . THR A 1 82 ? 7.502 -2.953 3.555 1.00 93.25 82 THR A O 1
ATOM 641 N N . GLY A 1 83 ? 6.820 -0.828 3.547 1.00 93.25 83 GLY A N 1
ATOM 642 C CA . GLY A 1 83 ? 5.424 -1.125 3.871 1.00 93.25 83 GLY A CA 1
ATOM 643 C C . GLY A 1 83 ? 4.771 -0.041 4.723 1.00 93.25 83 GLY A C 1
ATOM 644 O O . GLY A 1 83 ? 5.368 0.991 5.018 1.00 93.2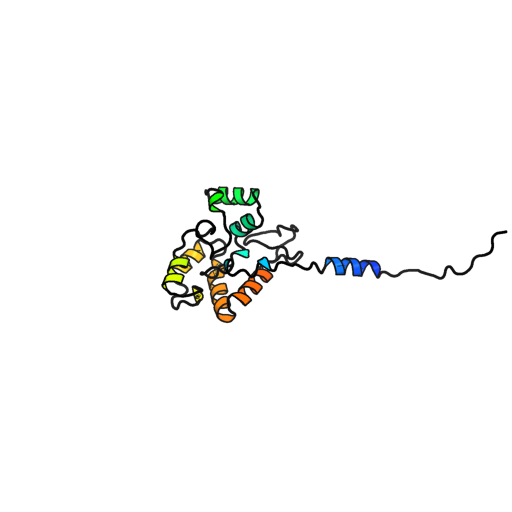5 83 GLY A O 1
ATOM 645 N N . CYS A 1 84 ? 3.510 -0.243 5.105 1.00 93.19 84 CYS A N 1
ATOM 646 C CA . CYS A 1 84 ? 2.784 0.696 5.966 1.00 93.19 84 CYS A CA 1
ATOM 647 C C . CYS A 1 84 ? 3.132 0.504 7.447 1.00 93.19 84 CYS A C 1
ATOM 649 O O . CYS A 1 84 ? 3.316 1.483 8.173 1.00 93.19 84 CYS A O 1
ATOM 651 N N . ARG A 1 85 ? 3.230 -0.757 7.885 1.00 91.56 85 ARG A N 1
ATOM 652 C CA . ARG A 1 85 ? 3.452 -1.151 9.288 1.00 91.56 85 ARG A CA 1
ATOM 653 C C . ARG A 1 85 ? 4.937 -1.226 9.661 1.00 91.56 85 ARG A C 1
ATOM 655 O O . ARG A 1 85 ? 5.329 -2.012 10.515 1.00 91.56 85 ARG A O 1
ATOM 662 N N . THR A 1 86 ? 5.762 -0.437 8.986 1.00 92.75 86 THR A N 1
ATOM 663 C CA . THR A 1 86 ? 7.202 -0.310 9.223 1.00 92.75 86 THR A CA 1
ATOM 664 C C . THR A 1 86 ? 7.490 1.013 9.942 1.00 92.75 86 THR A C 1
ATOM 666 O O . THR A 1 86 ? 6.629 1.908 9.951 1.00 92.75 86 THR A O 1
ATOM 669 N N . PRO A 1 87 ? 8.678 1.175 10.559 1.00 93.00 87 PRO A N 1
ATOM 670 C CA . PRO A 1 87 ? 9.082 2.453 11.139 1.00 93.00 87 PRO A CA 1
ATOM 671 C C . PRO A 1 87 ? 8.965 3.601 10.127 1.00 93.00 87 PRO A C 1
ATOM 673 O O . PRO A 1 87 ? 9.168 3.397 8.931 1.00 93.00 87 PRO A O 1
ATOM 676 N N . ALA A 1 88 ? 8.670 4.817 10.599 1.00 91.00 88 ALA A N 1
ATOM 677 C CA . ALA A 1 88 ? 8.390 5.978 9.744 1.00 91.00 88 ALA A CA 1
ATOM 678 C C . ALA A 1 88 ? 9.493 6.262 8.705 1.00 91.00 88 ALA A C 1
ATOM 680 O O . ALA A 1 88 ? 9.181 6.574 7.556 1.00 91.00 88 ALA A O 1
ATOM 681 N N . ALA A 1 89 ? 10.762 6.065 9.079 1.00 90.81 89 ALA A N 1
ATOM 682 C CA . ALA A 1 89 ? 11.918 6.216 8.191 1.00 90.81 89 ALA A CA 1
ATOM 683 C C . ALA A 1 89 ? 11.905 5.267 6.974 1.00 90.81 89 ALA A C 1
ATOM 685 O O . ALA A 1 89 ? 12.544 5.556 5.969 1.00 90.81 89 ALA A O 1
ATOM 686 N N . PHE A 1 90 ? 11.166 4.155 7.052 1.00 92.94 90 PHE A N 1
ATOM 687 C CA . PHE A 1 90 ? 11.041 3.141 6.000 1.00 92.94 90 PHE A CA 1
ATOM 688 C C . PHE A 1 90 ? 9.606 3.005 5.479 1.00 92.94 90 PHE A C 1
ATOM 690 O O . PHE A 1 90 ? 9.205 1.954 4.972 1.00 92.94 90 PHE A O 1
ATOM 697 N N . CYS A 1 91 ? 8.794 4.047 5.630 1.00 93.19 91 CYS A N 1
ATOM 698 C CA . CYS A 1 91 ? 7.416 4.068 5.167 1.00 93.19 91 CYS A CA 1
ATOM 699 C C . CYS A 1 91 ? 7.196 5.314 4.320 1.00 93.19 91 CYS A C 1
ATOM 701 O O . CYS A 1 91 ? 7.365 6.422 4.824 1.00 93.19 91 CYS A O 1
ATOM 703 N N . PHE A 1 92 ? 6.726 5.175 3.072 1.00 91.00 92 PHE A N 1
ATOM 704 C CA . PHE A 1 92 ? 6.385 6.336 2.236 1.00 91.00 92 PHE A CA 1
ATOM 705 C C . PHE A 1 92 ? 5.303 7.238 2.869 1.00 91.00 92 PHE A C 1
ATOM 707 O O . PHE A 1 92 ? 5.216 8.419 2.574 1.00 91.00 92 PHE A O 1
ATOM 714 N N . GLY A 1 93 ? 4.497 6.720 3.796 1.00 87.69 93 GLY A N 1
ATOM 715 C CA . GLY A 1 93 ? 3.567 7.540 4.579 1.00 87.69 93 GLY A CA 1
ATOM 716 C C . GLY A 1 93 ? 4.236 8.358 5.687 1.00 87.69 93 GLY A C 1
ATOM 717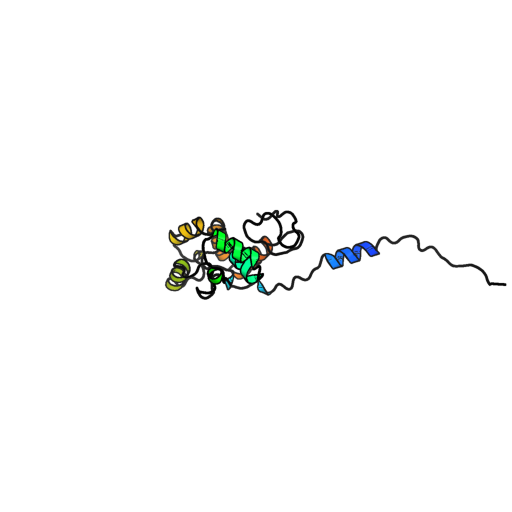 O O . GLY A 1 93 ? 3.617 9.283 6.186 1.00 87.69 93 GLY A O 1
ATOM 718 N N . GLY A 1 94 ? 5.483 8.040 6.057 1.00 90.94 94 GLY A N 1
ATOM 719 C CA . GLY A 1 94 ? 6.219 8.675 7.148 1.00 90.94 94 G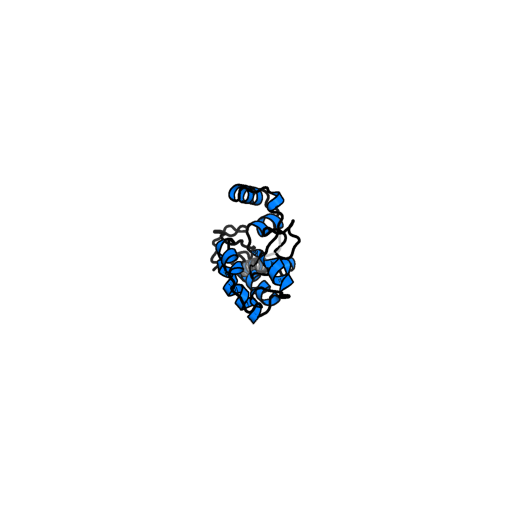LY A CA 1
ATOM 720 C C . GLY A 1 94 ? 5.523 8.511 8.501 1.00 90.94 94 GLY A C 1
ATOM 721 O O . GLY A 1 94 ? 4.968 7.441 8.812 1.00 90.94 94 GLY A O 1
ATOM 722 N N . GLU A 1 95 ? 5.568 9.592 9.279 1.00 91.31 95 GLU A N 1
ATOM 723 C CA . GLU A 1 95 ? 4.694 9.835 10.428 1.00 91.31 95 GLU A CA 1
ATOM 724 C C . GLU A 1 95 ? 3.263 10.025 9.919 1.00 91.31 95 GLU A C 1
ATOM 726 O O . GLU A 1 95 ? 3.008 10.791 8.990 1.00 91.31 95 GLU A O 1
ATOM 731 N N . CYS A 1 96 ? 2.328 9.253 10.465 1.00 93.69 96 CYS A N 1
ATOM 732 C CA . CYS A 1 96 ? 0.987 9.151 9.910 1.00 93.69 96 CYS A CA 1
ATOM 733 C C . CYS A 1 96 ? -0.037 9.139 11.035 1.00 93.69 96 CYS A C 1
ATOM 735 O O . CYS A 1 96 ? -0.195 8.127 11.719 1.00 93.69 96 CYS A O 1
ATOM 737 N N . GLU A 1 97 ? -0.816 10.216 11.117 1.00 95.00 97 GLU A N 1
ATOM 738 C CA . GLU A 1 97 ? -1.901 10.383 12.092 1.00 95.00 97 GLU A CA 1
ATOM 739 C C . GLU A 1 97 ? -2.904 9.218 12.081 1.00 95.00 97 GLU A C 1
ATOM 741 O O . GLU A 1 97 ? -3.549 8.929 13.085 1.00 95.00 97 GLU A O 1
ATOM 746 N N . VAL A 1 98 ? -3.076 8.537 10.939 1.00 96.31 98 VAL A N 1
ATOM 747 C CA . VAL A 1 98 ? -3.981 7.381 10.837 1.00 96.31 98 VAL A CA 1
ATOM 748 C C . VAL A 1 98 ? -3.418 6.160 11.562 1.00 96.31 98 VAL A C 1
ATOM 750 O O . VAL A 1 98 ? -4.188 5.439 12.194 1.00 96.31 98 VAL A O 1
ATOM 753 N N . LYS A 1 99 ? -2.096 5.940 11.510 1.00 95.94 99 LYS A N 1
ATOM 754 C CA . LYS A 1 99 ? -1.438 4.855 12.256 1.00 95.94 99 LYS A CA 1
ATOM 755 C C . LYS A 1 99 ? -1.542 5.113 13.759 1.00 95.94 99 LYS A C 1
ATOM 757 O O . LYS A 1 99 ? -2.030 4.252 14.481 1.00 95.94 99 LYS A O 1
ATOM 762 N N . GLU A 1 100 ? -1.191 6.323 14.187 1.00 96.19 100 GLU A N 1
ATOM 763 C CA . GLU A 1 100 ? -1.273 6.753 15.591 1.00 96.19 100 GLU A CA 1
ATOM 764 C C . GLU A 1 100 ? -2.704 6.671 16.133 1.00 96.19 100 GLU A C 1
ATOM 766 O O . GLU A 1 100 ? -2.942 6.157 17.222 1.00 96.19 100 GLU A O 1
ATOM 771 N N . CYS A 1 101 ? -3.692 7.124 15.354 1.00 97.88 101 CYS A N 1
ATOM 772 C CA . CYS A 1 101 ? -5.094 7.054 15.754 1.00 97.88 101 CYS A CA 1
ATOM 773 C C . CYS A 1 101 ? -5.584 5.608 15.905 1.00 97.88 101 CYS A C 1
ATOM 775 O O . CYS A 1 101 ? -6.377 5.333 16.804 1.00 97.88 101 CYS A O 1
ATOM 777 N N . ALA A 1 102 ? -5.177 4.701 15.015 1.00 97.06 102 ALA A N 1
ATOM 778 C CA . ALA A 1 102 ? -5.575 3.300 15.100 1.00 97.06 102 ALA A CA 1
ATOM 779 C C . ALA A 1 102 ? -4.955 2.612 16.321 1.00 97.06 102 ALA A C 1
ATOM 781 O O . ALA A 1 102 ? -5.658 1.902 17.035 1.00 97.06 102 ALA A O 1
ATOM 782 N N . GLU A 1 103 ? -3.680 2.895 16.597 1.00 96.19 103 GLU A N 1
ATOM 783 C CA . GLU A 1 103 ? -2.980 2.419 17.789 1.00 96.19 103 GLU A CA 1
ATOM 784 C C . GLU A 1 103 ? -3.647 2.933 19.070 1.00 96.19 103 GLU A C 1
ATOM 786 O O . GLU A 1 103 ? -4.015 2.136 19.931 1.00 96.19 103 GLU A O 1
ATOM 791 N N . ALA A 1 104 ? -3.922 4.238 19.156 1.00 97.88 104 ALA A N 1
ATOM 792 C CA . ALA A 1 104 ? -4.598 4.842 20.304 1.00 97.88 104 ALA A CA 1
ATOM 793 C C . ALA A 1 104 ? -6.012 4.280 20.543 1.00 97.88 104 ALA A C 1
ATOM 795 O O . ALA A 1 104 ? -6.467 4.209 21.683 1.00 97.88 104 ALA A O 1
ATOM 796 N N . LYS A 1 105 ? -6.717 3.877 19.477 1.00 97.56 105 LYS A N 1
ATOM 797 C CA . LYS A 1 105 ? -8.042 3.240 19.558 1.00 97.56 105 LYS A CA 1
ATOM 798 C C . LYS A 1 105 ? -7.982 1.715 19.714 1.00 97.56 105 LYS A C 1
ATOM 800 O O . LYS A 1 105 ? -9.033 1.100 19.870 1.00 97.56 105 LYS A O 1
ATOM 805 N N . GLY A 1 106 ? -6.798 1.104 19.652 1.00 97.38 106 GLY A N 1
ATOM 806 C CA . GLY A 1 106 ? -6.622 -0.346 19.748 1.00 97.38 106 GLY A CA 1
ATOM 807 C C . GLY A 1 106 ? -7.236 -1.141 18.590 1.00 97.38 106 GLY A C 1
ATOM 808 O O . GLY A 1 106 ? -7.605 -2.296 18.786 1.00 97.38 106 GLY A O 1
ATOM 809 N N . VAL A 1 107 ? -7.371 -0.544 17.400 1.00 97.12 107 VAL A N 1
ATOM 810 C CA . VAL A 1 107 ? -7.900 -1.221 16.201 1.00 97.12 107 VAL A CA 1
ATOM 811 C C . VAL A 1 107 ? -6.766 -1.629 15.264 1.00 97.12 107 VAL A C 1
ATOM 813 O O . VAL A 1 107 ? -5.835 -0.857 15.025 1.00 97.12 107 VAL A O 1
ATOM 816 N N . ALA A 1 108 ? -6.838 -2.831 14.690 1.00 95.69 108 ALA A N 1
ATOM 817 C CA . ALA A 1 108 ? -5.822 -3.293 13.747 1.00 95.69 108 ALA A CA 1
ATOM 818 C C . ALA A 1 108 ? -5.996 -2.623 12.380 1.00 95.69 108 ALA A C 1
ATOM 820 O O . ALA A 1 108 ? -5.007 -2.325 11.698 1.00 95.69 108 ALA A O 1
ATOM 821 N N . PHE A 1 109 ? -7.247 -2.364 11.999 1.00 97.62 109 PHE A N 1
ATOM 822 C CA . PHE A 1 109 ? -7.630 -1.707 10.757 1.00 97.62 109 PHE A CA 1
ATOM 823 C C . PHE A 1 109 ? -8.645 -0.607 11.017 1.00 97.62 109 PHE A C 1
ATOM 825 O O . PHE A 1 109 ? -9.564 -0.762 11.815 1.00 97.62 109 PHE A O 1
ATOM 832 N N . CYS A 1 110 ? -8.549 0.494 10.272 1.00 97.94 110 CYS A N 1
ATOM 833 C CA . CYS A 1 110 ? -9.505 1.588 10.408 1.00 97.94 110 CYS A CA 1
ATOM 834 C C . CYS A 1 110 ? -10.944 1.138 10.143 1.00 97.94 110 CYS A C 1
ATOM 836 O O . CYS A 1 110 ? -11.845 1.685 10.760 1.00 97.94 110 CYS A O 1
ATOM 838 N N . ALA A 1 111 ? -11.159 0.128 9.294 1.00 97.19 111 ALA A N 1
ATOM 839 C CA . ALA A 1 111 ? -12.484 -0.419 9.008 1.00 97.19 111 ALA A CA 1
ATOM 840 C C . ALA A 1 111 ? -13.190 -1.031 10.232 1.00 97.19 111 ALA A C 1
ATOM 842 O O . ALA A 1 111 ? -14.416 -1.108 10.246 1.00 97.19 111 ALA A O 1
ATOM 843 N N . GLU A 1 112 ? -12.437 -1.441 11.256 1.00 97.12 112 GLU A N 1
ATOM 844 C CA . GLU A 1 112 ? -12.966 -1.957 12.528 1.00 97.12 112 GLU A CA 1
ATOM 845 C C . GLU A 1 112 ? -13.468 -0.830 13.445 1.00 97.12 112 GLU A C 1
ATOM 847 O O . GLU A 1 112 ? -14.196 -1.078 14.403 1.00 97.12 112 GLU A O 1
ATOM 852 N N . CYS A 1 113 ? -13.100 0.423 13.164 1.00 97.44 113 CYS A N 1
ATOM 853 C CA . CYS A 1 113 ? -13.560 1.572 13.926 1.00 97.44 113 CYS A CA 1
ATOM 854 C C . CYS A 1 113 ? -15.015 1.908 13.571 1.00 97.44 113 CYS A C 1
ATOM 856 O O . CYS A 1 113 ? -15.364 2.027 12.399 1.00 97.44 113 CYS A O 1
ATOM 858 N N . ALA A 1 114 ? -15.848 2.158 14.584 1.00 96.38 114 ALA A N 1
ATOM 859 C CA . ALA A 1 114 ? -17.248 2.552 14.396 1.00 96.38 114 ALA A CA 1
ATOM 860 C C . ALA A 1 114 ? -17.421 3.879 13.629 1.00 96.38 114 ALA A C 1
ATOM 862 O O . ALA A 1 114 ? -18.461 4.115 13.026 1.00 96.38 114 ALA A O 1
ATOM 863 N N . GLU A 1 115 ? -16.397 4.736 13.635 1.00 97.06 115 GLU A N 1
ATOM 864 C CA . GLU A 1 115 ? -16.387 6.015 12.916 1.00 97.06 115 GLU A CA 1
ATOM 865 C C . GLU A 1 115 ? -15.935 5.875 11.453 1.00 97.06 115 GLU A C 1
ATOM 867 O O . GLU A 1 115 ? -15.752 6.884 10.784 1.00 97.06 115 GLU A O 1
ATOM 872 N N . PHE A 1 116 ? -15.668 4.665 10.951 1.00 97.06 116 PHE A N 1
ATOM 873 C CA . PHE A 1 116 ? -15.157 4.477 9.595 1.00 97.06 116 PHE A CA 1
ATOM 874 C C . PHE A 1 116 ? -16.260 4.567 8.524 1.00 97.06 116 PHE A C 1
ATOM 876 O O . PHE A 1 116 ? -17.254 3.845 8.628 1.00 97.06 116 PHE A O 1
ATOM 883 N N . PRO A 1 117 ? -16.055 5.335 7.434 1.00 96.75 117 PRO A N 1
ATOM 884 C CA . PRO A 1 117 ? -14.925 6.234 7.182 1.00 96.75 117 PRO A CA 1
ATOM 885 C C . PRO A 1 117 ? -15.044 7.549 7.966 1.00 96.75 117 PRO A C 1
ATOM 887 O O . PRO A 1 117 ? -16.099 8.168 8.001 1.00 96.75 117 PRO A O 1
ATOM 890 N N . CYS A 1 118 ? -13.936 7.991 8.565 1.00 97.88 118 CYS A N 1
ATOM 891 C CA . CYS A 1 118 ? -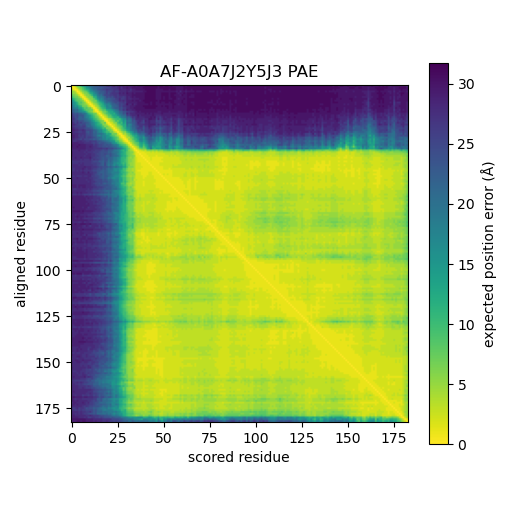13.870 9.255 9.300 1.00 97.88 118 CYS A CA 1
ATOM 892 C C . CYS A 1 118 ? -13.128 10.329 8.482 1.00 97.88 118 CYS A C 1
ATOM 894 O O . CYS A 1 118 ? -12.419 9.981 7.532 1.00 97.88 118 CYS A O 1
ATOM 896 N N . PRO A 1 119 ? -13.143 11.611 8.898 1.00 97.56 119 PRO A N 1
ATOM 897 C CA . PRO A 1 119 ? -12.478 12.688 8.155 1.00 97.56 119 PRO A CA 1
ATOM 898 C C . PRO A 1 119 ? -10.976 12.474 7.910 1.00 97.56 119 PRO A C 1
ATOM 900 O O . PRO A 1 119 ? -10.413 13.001 6.954 1.00 97.56 119 PRO A O 1
ATOM 903 N N . ARG A 1 120 ? -10.284 11.699 8.762 1.00 96.62 120 ARG A N 1
ATOM 904 C CA . ARG A 1 120 ? -8.878 11.324 8.512 1.00 96.62 120 ARG A CA 1
ATOM 905 C C . ARG A 1 120 ? -8.758 10.391 7.309 1.00 96.62 120 ARG A C 1
ATOM 907 O O . ARG A 1 120 ? -7.848 10.556 6.506 1.00 96.62 120 ARG A O 1
ATOM 914 N N . ILE A 1 121 ? -9.667 9.425 7.192 1.00 97.62 121 ILE A N 1
ATOM 915 C CA . ILE A 1 121 ? -9.699 8.472 6.081 1.00 97.62 121 ILE A CA 1
ATOM 916 C C . ILE A 1 121 ? -10.081 9.166 4.782 1.00 97.62 121 ILE A C 1
ATOM 918 O O . ILE A 1 121 ? -9.413 8.931 3.781 1.00 97.62 121 ILE A O 1
ATOM 922 N N . GLU A 1 122 ? -11.056 10.072 4.808 1.00 96.56 122 GLU A N 1
ATOM 923 C CA . GLU A 1 122 ? -11.423 10.885 3.640 1.00 96.56 122 GLU A CA 1
ATOM 924 C C . GLU A 1 122 ? -10.208 11.650 3.091 1.00 96.56 122 GLU A C 1
ATOM 926 O O . GLU A 1 122 ? -9.888 11.541 1.908 1.00 96.56 122 GLU A O 1
ATOM 931 N N . ARG A 1 123 ? -9.415 12.291 3.965 1.00 95.75 123 ARG A N 1
ATOM 932 C CA . ARG A 1 123 ? -8.162 12.953 3.555 1.00 95.75 123 ARG A CA 1
ATOM 933 C C . ARG A 1 123 ? -7.142 11.999 2.929 1.00 95.75 123 ARG A C 1
ATOM 935 O O . ARG A 1 123 ? -6.423 12.389 2.011 1.00 95.75 123 ARG A O 1
ATOM 942 N N . VAL A 1 124 ? -7.030 10.763 3.424 1.00 94.62 124 VAL A N 1
ATOM 943 C CA . VAL A 1 124 ? -6.136 9.763 2.811 1.00 94.62 124 VAL A CA 1
ATOM 944 C C . VAL A 1 124 ? -6.670 9.328 1.449 1.00 94.62 124 VAL A C 1
ATOM 946 O O . VAL A 1 124 ? -5.879 9.170 0.522 1.00 94.62 124 VAL A O 1
ATOM 949 N N . MET A 1 125 ? -7.986 9.162 1.306 1.00 95.12 125 MET A N 1
ATOM 950 C CA . MET A 1 125 ? -8.614 8.793 0.037 1.00 95.12 125 MET A CA 1
ATOM 951 C C . MET A 1 125 ? -8.339 9.822 -1.063 1.00 95.12 125 MET A C 1
ATOM 953 O O . MET A 1 125 ? -8.097 9.432 -2.201 1.00 95.12 125 MET A O 1
ATOM 957 N N . GLU A 1 126 ? -8.328 11.109 -0.715 1.00 93.31 126 GLU A N 1
ATOM 958 C CA . GLU A 1 126 ? -8.047 12.208 -1.646 1.00 93.31 126 GLU A CA 1
ATOM 959 C C . GLU A 1 126 ? -6.566 12.316 -2.029 1.00 93.31 126 GLU A C 1
ATOM 961 O O . GLU A 1 126 ? -6.239 12.648 -3.166 1.00 93.31 126 GLU A O 1
ATOM 966 N N . ARG A 1 127 ? -5.655 12.064 -1.080 1.00 89.31 127 ARG A N 1
ATOM 967 C CA . ARG A 1 127 ? -4.217 12.332 -1.260 1.00 89.31 127 ARG A CA 1
ATOM 968 C C . ARG A 1 127 ? -3.411 11.128 -1.735 1.00 89.31 127 ARG A C 1
ATOM 970 O O . ARG A 1 127 ? -2.349 11.302 -2.329 1.00 89.31 127 ARG A O 1
ATOM 977 N N . ALA A 1 128 ? -3.848 9.910 -1.422 1.00 87.81 128 ALA A N 1
ATOM 978 C CA . ALA A 1 128 ? -3.093 8.708 -1.752 1.00 87.81 128 ALA A CA 1
ATOM 979 C C . ALA A 1 128 ? -3.324 8.287 -3.219 1.00 87.81 128 ALA A C 1
ATOM 981 O O . ALA A 1 128 ? -4.475 8.260 -3.653 1.00 87.81 128 ALA A O 1
ATOM 982 N N . PRO A 1 129 ? -2.285 7.837 -3.958 1.00 80.44 129 PRO A N 1
ATOM 983 C CA . PRO A 1 129 ? -2.390 7.469 -5.379 1.00 80.44 129 PRO A CA 1
ATOM 984 C C . PRO A 1 129 ? -3.511 6.476 -5.720 1.00 80.44 129 PRO A C 1
ATOM 986 O O . PRO A 1 129 ? -4.073 6.527 -6.804 1.00 80.44 129 PRO A O 1
ATOM 989 N N . HIS A 1 130 ? -3.852 5.586 -4.787 1.00 87.88 130 HIS A N 1
ATOM 990 C CA . HIS A 1 130 ? -4.914 4.582 -4.908 1.00 87.88 130 HIS A CA 1
ATOM 991 C C . HIS A 1 130 ? -5.906 4.663 -3.735 1.00 87.88 130 HIS A C 1
ATOM 993 O O . HIS A 1 130 ? -6.436 3.650 -3.269 1.00 87.88 130 HIS A O 1
ATOM 999 N N . GLY A 1 131 ? -6.124 5.875 -3.216 1.00 91.69 131 GLY A N 1
ATOM 1000 C CA . GLY A 1 131 ? -6.986 6.152 -2.068 1.00 91.69 131 GLY A CA 1
ATOM 1001 C C . GLY A 1 131 ? -8.448 5.745 -2.274 1.00 91.69 131 GLY A C 1
ATOM 1002 O O . GLY A 1 131 ? -9.092 5.290 -1.333 1.00 91.69 131 GLY A O 1
ATOM 1003 N N . SER A 1 132 ? -8.945 5.771 -3.512 1.00 92.69 132 SER A N 1
ATOM 1004 C CA . SER A 1 132 ? -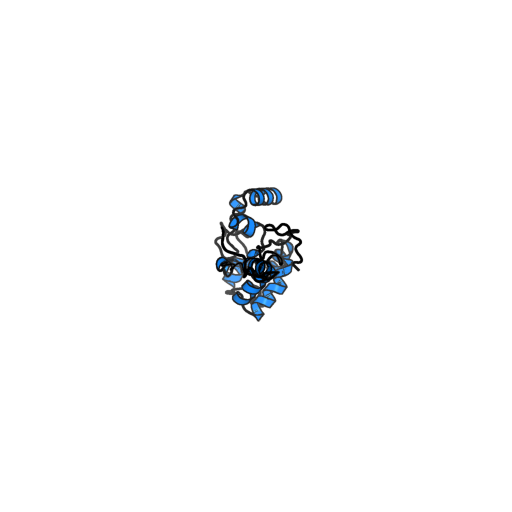10.306 5.333 -3.863 1.00 92.69 132 SER A CA 1
ATOM 1005 C C . SER A 1 132 ? -10.608 3.869 -3.509 1.00 92.69 132 SER A C 1
ATOM 1007 O O . SER A 1 132 ? -11.769 3.497 -3.355 1.00 92.69 132 SER A O 1
ATOM 1009 N N . THR A 1 133 ? -9.580 3.033 -3.329 1.00 94.81 133 THR A N 1
ATOM 1010 C CA . THR A 1 133 ? -9.740 1.614 -2.968 1.00 94.81 133 THR A CA 1
ATOM 1011 C C . THR A 1 133 ? -10.023 1.382 -1.481 1.00 94.81 133 THR A C 1
ATOM 1013 O O . THR A 1 133 ? -10.466 0.295 -1.113 1.00 94.81 133 THR A O 1
ATOM 1016 N N . ILE A 1 134 ? -9.814 2.388 -0.621 1.00 96.94 134 ILE A N 1
ATOM 1017 C CA . ILE A 1 134 ? -9.834 2.247 0.845 1.00 96.94 134 ILE A CA 1
ATOM 1018 C C . ILE A 1 134 ? -11.157 1.691 1.371 1.00 96.94 134 ILE A C 1
ATOM 1020 O O . ILE A 1 134 ? -11.143 0.770 2.183 1.00 96.94 134 ILE A O 1
ATOM 1024 N N . LEU A 1 135 ? -12.299 2.206 0.909 1.00 97.56 135 LEU A N 1
ATOM 1025 C CA . LEU A 1 135 ? -13.604 1.775 1.426 1.00 97.56 135 LEU A CA 1
ATOM 1026 C C . LEU A 1 135 ? -13.913 0.319 1.063 1.00 97.56 135 LEU A C 1
ATOM 1028 O O . LEU A 1 135 ? -14.340 -0.465 1.916 1.00 97.56 135 LEU A O 1
ATOM 1032 N N . ALA A 1 136 ? -13.662 -0.047 -0.196 1.00 97.12 136 ALA A N 1
ATOM 1033 C CA . ALA A 1 136 ? -13.873 -1.402 -0.690 1.00 97.12 136 ALA A CA 1
ATOM 1034 C C . ALA A 1 136 ? -12.931 -2.392 0.007 1.00 97.12 136 ALA A C 1
ATOM 1036 O O . ALA A 1 136 ? -13.370 -3.439 0.479 1.00 97.12 136 ALA A O 1
ATOM 1037 N N . ASN A 1 137 ? -11.654 -2.030 0.146 1.00 97.38 137 ASN A N 1
ATOM 1038 C CA . ASN A 1 137 ? -10.671 -2.856 0.834 1.00 97.38 137 ASN A CA 1
ATOM 1039 C C . ASN A 1 137 ? -10.985 -2.994 2.321 1.00 97.38 137 ASN A C 1
ATOM 1041 O O . ASN A 1 137 ? -10.950 -4.100 2.838 1.00 97.38 137 ASN A O 1
ATOM 1045 N N . GLY A 1 138 ? -11.335 -1.903 3.004 1.00 97.38 138 GLY A N 1
ATOM 1046 C CA . GLY A 1 138 ? -11.702 -1.929 4.417 1.00 97.38 138 GLY A CA 1
ATOM 1047 C C . GLY A 1 138 ? -12.912 -2.824 4.681 1.00 97.38 138 GLY A C 1
ATOM 1048 O O . GLY A 1 138 ? -12.890 -3.640 5.600 1.00 97.38 138 GLY A O 1
ATOM 1049 N N . THR A 1 139 ? -13.939 -2.735 3.830 1.00 97.19 139 THR A N 1
ATOM 1050 C CA . THR A 1 139 ? -15.096 -3.641 3.891 1.00 97.19 139 THR A CA 1
ATOM 1051 C C . THR A 1 139 ? -14.659 -5.087 3.685 1.00 97.19 139 THR A C 1
ATOM 1053 O O . THR A 1 139 ? -14.940 -5.931 4.529 1.00 97.19 139 THR A O 1
ATOM 1056 N N . ARG A 1 140 ? -13.865 -5.356 2.643 1.00 97.94 140 ARG A N 1
ATOM 1057 C CA . ARG A 1 140 ? -13.391 -6.708 2.351 1.00 97.94 140 ARG A CA 1
ATOM 1058 C C . ARG A 1 140 ? -12.522 -7.292 3.471 1.00 97.94 140 ARG A C 1
ATOM 1060 O O . ARG A 1 140 ? -12.681 -8.459 3.805 1.00 97.94 140 ARG A O 1
ATOM 1067 N N . ILE A 1 141 ? -11.652 -6.491 4.087 1.00 97.50 141 ILE A N 1
ATOM 1068 C CA . ILE A 1 141 ? -10.825 -6.902 5.231 1.00 97.50 141 ILE A CA 1
ATOM 1069 C C . ILE A 1 141 ? -11.701 -7.324 6.416 1.00 97.50 141 ILE A C 1
ATOM 1071 O O . ILE A 1 141 ? -11.376 -8.318 7.058 1.00 97.50 141 ILE A O 1
ATOM 1075 N N . ARG A 1 142 ? -12.817 -6.634 6.692 1.00 96.25 142 ARG A N 1
ATOM 1076 C CA . ARG A 1 142 ? -13.763 -7.075 7.733 1.00 96.25 142 ARG A CA 1
ATOM 1077 C C . ARG A 1 142 ? -14.424 -8.406 7.393 1.00 96.25 142 ARG A C 1
ATOM 1079 O O . ARG A 1 142 ? -14.597 -9.232 8.281 1.00 96.25 142 ARG A O 1
ATOM 1086 N N . ASP A 1 143 ? -14.773 -8.605 6.126 1.00 97.56 143 ASP A N 1
ATOM 1087 C CA . ASP A 1 143 ? -15.534 -9.779 5.697 1.00 97.56 143 ASP A CA 1
ATOM 1088 C C . ASP A 1 143 ? -14.695 -11.064 5.690 1.00 97.56 143 ASP A C 1
ATOM 1090 O O . ASP A 1 143 ? -15.211 -12.133 6.007 1.00 97.56 143 ASP A O 1
ATOM 1094 N N . VAL A 1 144 ? -13.414 -10.986 5.301 1.00 96.94 144 VAL A N 1
ATOM 1095 C CA . VAL A 1 144 ? -12.554 -12.181 5.133 1.00 96.94 144 VAL A CA 1
ATOM 1096 C C . VAL A 1 144 ? -11.270 -12.180 5.944 1.00 96.94 144 VAL A C 1
ATOM 1098 O O . VAL A 1 144 ? -10.507 -13.146 5.901 1.00 96.94 144 VAL A O 1
ATOM 1101 N N . GLY A 1 145 ? -11.015 -11.118 6.699 1.00 96.62 145 GLY A N 1
ATOM 1102 C CA . GLY A 1 145 ? -9.754 -10.925 7.393 1.00 96.62 145 GLY A CA 1
ATOM 1103 C C . GLY A 1 145 ? -8.624 -10.495 6.454 1.00 96.62 145 GLY A C 1
ATOM 1104 O O . GLY A 1 145 ? -8.631 -10.715 5.239 1.00 96.62 145 GLY A O 1
ATOM 1105 N N . TRP A 1 146 ? -7.602 -9.882 7.047 1.00 95.06 146 TRP A N 1
ATOM 1106 C CA . TRP A 1 146 ? -6.489 -9.285 6.309 1.00 95.06 146 TRP A CA 1
ATOM 1107 C C . TRP A 1 146 ? -5.684 -10.300 5.491 1.00 95.06 146 TRP A C 1
ATOM 1109 O O . TRP A 1 146 ? -5.213 -9.961 4.412 1.00 95.06 146 TRP A O 1
ATOM 1119 N N . TYR A 1 147 ? -5.531 -11.533 5.980 1.00 94.19 147 TYR A N 1
ATOM 1120 C CA . TYR A 1 147 ? -4.712 -12.553 5.325 1.00 94.19 147 TYR A CA 1
ATOM 1121 C C . TYR A 1 147 ? -5.327 -12.999 3.994 1.00 94.19 147 TYR A C 1
ATOM 1123 O O . TYR A 1 147 ? -4.650 -13.021 2.967 1.00 94.19 147 TYR A O 1
ATOM 1131 N N . ALA A 1 148 ? -6.627 -13.313 3.992 1.00 94.75 148 ALA A N 1
ATOM 1132 C CA . ALA A 1 148 ? -7.343 -13.680 2.774 1.00 94.75 148 ALA A CA 1
ATOM 1133 C C . ALA A 1 148 ? -7.414 -12.494 1.805 1.00 94.75 148 ALA A C 1
ATOM 1135 O O . ALA A 1 148 ? -7.092 -12.648 0.629 1.00 94.75 148 ALA A O 1
ATOM 1136 N N . TRP A 1 149 ? -7.734 -11.299 2.312 1.00 96.38 149 TRP A N 1
ATOM 1137 C CA . TRP A 1 149 ? -7.737 -10.078 1.508 1.00 96.38 149 TRP A CA 1
ATOM 1138 C C . TRP A 1 149 ? -6.377 -9.805 0.850 1.00 96.38 149 TRP A C 1
ATOM 1140 O O . TRP A 1 149 ? -6.327 -9.438 -0.321 1.00 96.38 149 TRP A O 1
ATOM 1150 N N . LEU A 1 150 ? -5.266 -10.023 1.557 1.00 95.00 150 LEU A N 1
ATOM 1151 C CA . LEU A 1 150 ? -3.930 -9.783 1.015 1.00 95.00 150 LEU A CA 1
ATOM 1152 C C . LEU A 1 150 ? -3.628 -10.711 -0.168 1.00 95.00 150 LEU A C 1
ATOM 1154 O O . LEU A 1 150 ? -3.105 -10.257 -1.182 1.00 95.00 150 LEU A O 1
ATOM 1158 N N . ARG A 1 151 ? -4.038 -11.984 -0.077 1.00 93.31 151 ARG A N 1
ATOM 1159 C CA . ARG A 1 151 ? -3.953 -12.941 -1.192 1.00 93.31 151 ARG A CA 1
ATOM 1160 C C . ARG A 1 151 ? -4.806 -12.509 -2.384 1.00 93.31 151 ARG A C 1
ATOM 1162 O O . ARG A 1 151 ? -4.378 -12.662 -3.524 1.00 93.31 151 ARG A O 1
ATOM 1169 N N . GLU A 1 152 ? -5.999 -11.972 -2.132 1.00 94.12 152 GLU A N 1
ATOM 1170 C CA . GLU A 1 152 ? -6.875 -11.450 -3.186 1.00 94.12 152 GLU A CA 1
ATOM 1171 C C . GLU A 1 152 ? -6.254 -10.243 -3.892 1.00 94.12 152 GLU A C 1
ATOM 1173 O O . GLU A 1 152 ? -6.272 -10.181 -5.121 1.00 94.12 152 GLU A O 1
ATOM 1178 N N . GLN A 1 153 ? -5.686 -9.295 -3.139 1.00 94.69 153 GLN A N 1
ATOM 1179 C CA . GLN A 1 153 ? -5.040 -8.125 -3.730 1.00 94.69 153 GLN A CA 1
ATOM 1180 C C . GLN A 1 153 ? -3.787 -8.510 -4.513 1.00 94.69 153 GLN A C 1
ATOM 1182 O O . GLN A 1 153 ? -3.616 -8.054 -5.640 1.00 94.69 153 GLN A O 1
ATOM 1187 N N . ASP A 1 154 ? -2.951 -9.383 -3.961 1.00 93.00 154 ASP A N 1
ATOM 1188 C CA . ASP A 1 154 ? -1.781 -9.899 -4.662 1.00 93.00 154 ASP A CA 1
ATOM 1189 C C . ASP A 1 154 ? -2.165 -10.536 -6.008 1.00 93.00 154 ASP A C 1
ATOM 1191 O O . ASP A 1 154 ? -1.652 -10.148 -7.056 1.00 93.00 154 ASP A O 1
ATOM 1195 N N . ALA A 1 155 ? -3.145 -11.444 -6.008 1.00 91.25 155 ALA A N 1
ATOM 1196 C CA . ALA A 1 155 ? -3.615 -12.091 -7.228 1.00 91.25 155 ALA A CA 1
ATOM 1197 C C . ALA A 1 155 ? -4.223 -11.093 -8.230 1.00 91.25 155 ALA A C 1
ATOM 1199 O O . ALA A 1 155 ? -3.973 -11.196 -9.433 1.00 91.25 155 ALA A O 1
ATOM 1200 N N . ARG A 1 156 ? -5.000 -10.114 -7.743 1.00 91.62 156 ARG A N 1
ATOM 1201 C CA . ARG A 1 156 ? -5.632 -9.077 -8.574 1.00 91.62 156 ARG A CA 1
ATOM 1202 C C . ARG A 1 156 ? -4.607 -8.211 -9.296 1.00 91.62 156 ARG A C 1
ATOM 1204 O O . ARG A 1 156 ? -4.852 -7.809 -10.428 1.00 91.62 156 ARG A O 1
ATOM 1211 N N . TRP A 1 157 ? -3.479 -7.913 -8.659 1.00 92.00 157 TRP A N 1
ATOM 1212 C CA . TRP A 1 157 ? -2.489 -6.957 -9.161 1.00 92.00 157 TRP A CA 1
ATOM 1213 C C . TRP A 1 157 ? -1.294 -7.613 -9.865 1.00 92.00 157 TRP A C 1
ATOM 1215 O O . TRP A 1 157 ? -0.185 -7.072 -9.910 1.00 92.00 157 TRP A O 1
ATOM 1225 N N . ARG A 1 158 ? -1.541 -8.768 -10.490 1.00 91.50 158 ARG A N 1
ATOM 1226 C CA . ARG A 1 158 ? -0.584 -9.484 -11.337 1.00 91.50 158 ARG A CA 1
ATOM 1227 C C . ARG A 1 158 ? -0.971 -9.386 -12.803 1.00 91.50 158 ARG A C 1
ATOM 1229 O O . ARG A 1 158 ? -2.135 -9.494 -13.172 1.00 91.50 158 ARG A O 1
ATOM 1236 N N . CYS A 1 159 ? 0.024 -9.218 -13.667 1.00 92.19 159 CYS A N 1
ATOM 1237 C CA . CYS A 1 159 ? -0.175 -9.224 -15.109 1.00 92.19 159 CYS A CA 1
ATOM 1238 C C . CYS A 1 159 ? -0.812 -10.555 -15.551 1.00 92.19 159 CYS A C 1
ATOM 1240 O O . CYS A 1 159 ? -0.258 -11.608 -15.235 1.00 92.19 159 CYS A O 1
ATOM 1242 N N . PRO A 1 160 ? -1.904 -10.546 -16.333 1.00 89.56 160 PRO A N 1
ATOM 1243 C CA . PRO A 1 160 ? -2.577 -11.779 -16.746 1.00 89.56 160 PRO A CA 1
ATOM 1244 C C . PRO A 1 160 ? -1.726 -12.655 -17.676 1.00 89.56 160 PRO A C 1
ATOM 1246 O O . PRO A 1 160 ? -1.958 -13.854 -17.764 1.00 89.56 160 PRO A O 1
ATOM 1249 N N . SER A 1 161 ? -0.742 -12.072 -18.371 1.00 91.62 161 SER A N 1
ATOM 1250 C CA . SER A 1 161 ? 0.086 -12.798 -19.341 1.00 91.62 161 SER A CA 1
ATOM 1251 C C . SER A 1 161 ? 1.334 -13.429 -18.728 1.00 91.62 161 SER A C 1
ATOM 1253 O O . SER A 1 161 ? 1.759 -14.491 -19.168 1.00 91.62 161 SER A O 1
ATOM 1255 N N . CYS A 1 162 ? 1.975 -12.758 -17.767 1.00 91.12 162 CYS A N 1
ATOM 1256 C CA . CYS A 1 162 ? 3.260 -13.205 -17.209 1.00 91.12 162 CYS A CA 1
ATOM 1257 C C . CYS A 1 162 ? 3.272 -13.326 -15.681 1.00 91.12 162 CYS A C 1
ATOM 1259 O O . CYS A 1 162 ? 4.302 -13.688 -15.117 1.00 91.12 162 CYS A O 1
ATOM 1261 N N . HIS A 1 163 ? 2.166 -12.986 -15.013 1.00 90.00 163 HIS A N 1
ATOM 1262 C CA . HIS A 1 163 ? 2.013 -12.963 -13.554 1.00 90.00 163 HIS A CA 1
ATOM 1263 C C . HIS A 1 163 ? 2.996 -12.049 -12.803 1.00 90.00 163 HIS A C 1
ATOM 1265 O O . HIS A 1 163 ? 3.089 -12.101 -11.573 1.00 90.00 163 HIS A O 1
ATOM 1271 N N . GLY A 1 164 ? 3.703 -11.180 -13.534 1.00 90.56 164 GLY A N 1
ATOM 1272 C CA . GLY A 1 164 ? 4.544 -10.133 -12.970 1.00 90.56 164 GLY A CA 1
ATOM 1273 C C . GLY A 1 164 ? 3.715 -9.129 -12.176 1.00 90.56 164 GLY A C 1
ATOM 1274 O O . GLY A 1 164 ? 2.556 -8.876 -12.501 1.00 90.56 164 GLY A O 1
ATOM 1275 N N . LYS A 1 165 ? 4.315 -8.566 -11.132 1.00 90.62 165 LYS A N 1
ATOM 1276 C CA . LYS A 1 165 ? 3.664 -7.622 -10.221 1.00 90.62 165 LYS A CA 1
ATOM 1277 C C . LYS A 1 165 ? 3.442 -6.285 -10.912 1.00 90.62 165 LYS A C 1
ATOM 1279 O O . LYS A 1 165 ? 4.279 -5.837 -11.700 1.00 90.62 165 LYS A O 1
ATOM 1284 N N . VAL A 1 166 ? 2.309 -5.655 -10.629 1.00 92.31 166 VAL A N 1
ATOM 1285 C CA . VAL A 1 166 ? 1.896 -4.435 -11.317 1.00 92.31 166 VAL A CA 1
ATOM 1286 C C . VAL A 1 166 ? 1.554 -3.349 -10.310 1.00 92.31 166 VAL A C 1
ATOM 1288 O O . VAL A 1 166 ? 0.770 -3.549 -9.389 1.00 92.31 166 VAL A O 1
ATOM 1291 N N . ALA A 1 167 ? 2.162 -2.179 -10.498 1.00 92.12 167 ALA A N 1
ATOM 1292 C CA . ALA A 1 167 ? 1.857 -1.000 -9.701 1.00 92.12 167 ALA A CA 1
ATOM 1293 C C . ALA A 1 167 ? 0.531 -0.369 -10.141 1.00 92.12 167 ALA A C 1
ATOM 1295 O O . ALA A 1 167 ? 0.148 -0.439 -11.311 1.00 92.12 167 ALA A O 1
ATOM 1296 N N . PHE A 1 168 ? -0.117 0.339 -9.223 1.00 92.06 168 PHE A N 1
ATOM 1297 C CA . PHE A 1 168 ? -1.252 1.187 -9.547 1.00 92.06 168 PHE A CA 1
ATOM 1298 C C . PHE A 1 168 ? -0.872 2.230 -10.608 1.00 92.06 168 PHE A C 1
ATOM 1300 O O . PHE A 1 168 ? 0.203 2.828 -10.538 1.00 92.06 168 PHE A O 1
ATOM 1307 N N . GLY A 1 169 ? -1.757 2.446 -11.582 1.00 88.69 169 GLY A N 1
ATOM 1308 C CA . GLY A 1 169 ? -1.544 3.401 -12.673 1.00 88.69 169 GLY A CA 1
ATOM 1309 C C . GLY A 1 169 ? -0.571 2.935 -13.762 1.00 88.69 169 GLY A C 1
ATOM 1310 O O . GLY A 1 169 ? -0.274 3.707 -14.666 1.00 88.69 169 GLY A O 1
ATOM 1311 N N . ALA A 1 170 ? -0.069 1.697 -13.714 1.00 90.12 170 ALA A N 1
ATOM 1312 C CA . ALA A 1 170 ? 0.737 1.156 -14.804 1.00 90.12 170 ALA A CA 1
ATOM 1313 C C . ALA A 1 170 ? -0.121 0.920 -16.060 1.00 90.12 170 ALA A C 1
ATOM 1315 O O . ALA A 1 170 ? -1.114 0.197 -16.016 1.00 90.12 170 ALA A O 1
ATOM 1316 N N . GLU A 1 171 ? 0.294 1.484 -17.196 1.00 89.25 171 GLU A N 1
ATOM 1317 C CA . GLU A 1 171 ? -0.380 1.287 -18.491 1.00 89.25 171 GLU A CA 1
ATOM 1318 C C . GLU A 1 171 ? 0.010 -0.040 -19.164 1.00 89.25 171 GLU A C 1
ATOM 1320 O O . GLU A 1 171 ? -0.774 -0.656 -19.889 1.00 89.25 171 GLU A O 1
ATOM 1325 N N . ARG A 1 172 ? 1.242 -0.500 -18.917 1.00 92.62 172 ARG A N 1
ATOM 1326 C CA . ARG A 1 172 ? 1.809 -1.745 -19.452 1.00 92.62 172 ARG A CA 1
ATOM 1327 C C . ARG A 1 172 ? 2.502 -2.529 -18.353 1.00 92.62 172 ARG A C 1
ATOM 1329 O O . ARG A 1 172 ? 3.005 -1.956 -17.388 1.00 92.62 172 ARG A O 1
ATOM 1336 N N . CYS A 1 173 ? 2.561 -3.848 -18.515 1.00 93.00 173 CYS A N 1
ATOM 1337 C CA . CYS A 1 173 ? 3.293 -4.690 -17.576 1.00 93.00 173 CYS A CA 1
ATOM 1338 C C . CYS A 1 173 ? 4.789 -4.318 -17.580 1.00 93.00 173 CYS A C 1
ATOM 1340 O O . CYS A 1 173 ? 5.391 -4.317 -18.655 1.00 93.00 173 CYS A O 1
ATOM 1342 N N . PRO A 1 174 ? 5.423 -4.077 -16.418 1.00 89.56 174 PRO A N 1
ATOM 1343 C CA . PRO A 1 174 ? 6.851 -3.762 -16.367 1.00 89.56 174 PRO A CA 1
ATOM 1344 C C . PRO A 1 174 ? 7.735 -4.944 -16.790 1.00 89.56 174 PRO A C 1
ATOM 1346 O O . PRO A 1 174 ? 8.846 -4.737 -17.259 1.00 89.56 174 PRO A O 1
ATOM 1349 N N . SER A 1 175 ? 7.248 -6.183 -16.654 1.00 90.38 175 SER A N 1
ATOM 1350 C CA . SER A 1 175 ? 8.031 -7.388 -16.955 1.00 90.38 175 SER A CA 1
ATOM 1351 C C . SER A 1 175 ? 7.919 -7.863 -18.405 1.00 90.38 175 SER A C 1
ATOM 1353 O O . SER A 1 175 ? 8.880 -8.406 -18.934 1.00 90.38 175 SER A O 1
ATOM 1355 N N . CYS A 1 176 ? 6.748 -7.733 -19.041 1.00 92.94 176 CYS A N 1
ATOM 1356 C CA . CYS A 1 176 ? 6.526 -8.239 -20.406 1.00 92.94 176 CYS A CA 1
ATOM 1357 C C . CYS A 1 176 ? 6.058 -7.178 -21.408 1.00 92.94 176 CYS A C 1
ATOM 1359 O O . CYS A 1 176 ? 5.863 -7.501 -22.576 1.00 92.94 176 CYS A O 1
ATOM 1361 N N . HIS A 1 177 ? 5.825 -5.938 -20.965 1.00 93.69 177 HIS A N 1
ATOM 1362 C C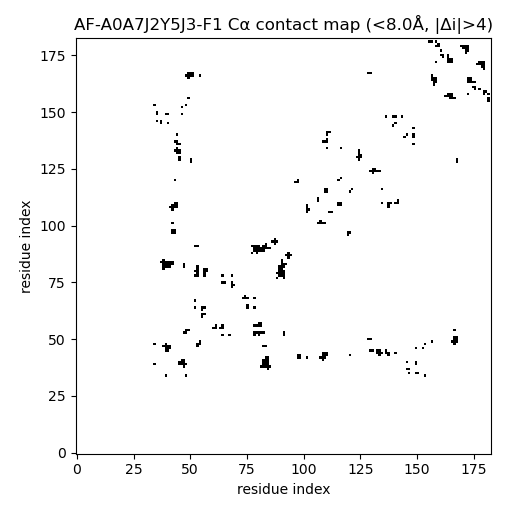A . HIS A 1 177 ? 5.337 -4.809 -21.775 1.00 93.69 177 HIS A CA 1
ATOM 1363 C C . HIS A 1 177 ? 3.981 -5.027 -22.475 1.00 93.69 177 HIS A C 1
ATOM 1365 O O . HIS A 1 177 ? 3.532 -4.182 -23.261 1.00 93.69 177 HIS A O 1
ATOM 1371 N N . GLY A 1 178 ? 3.310 -6.139 -22.160 1.00 92.50 178 GLY A N 1
ATOM 1372 C CA . GLY A 1 178 ? 1.974 -6.469 -22.631 1.00 92.50 178 GLY A CA 1
ATOM 1373 C C . GLY A 1 178 ? 0.893 -5.564 -22.030 1.00 92.50 178 GLY A C 1
ATOM 1374 O O . GLY A 1 178 ? 1.140 -4.875 -21.030 1.00 92.50 178 GLY A O 1
ATOM 1375 N N . PRO A 1 179 ? -0.306 -5.558 -22.640 1.00 91.62 179 PRO A N 1
ATOM 1376 C CA . PRO A 1 179 ? -1.433 -4.776 -22.155 1.00 91.62 179 PRO A CA 1
ATOM 1377 C C . PRO A 1 179 ? -1.881 -5.259 -20.772 1.00 91.62 179 PRO A C 1
ATOM 1379 O O . PRO A 1 179 ? -1.872 -6.457 -20.479 1.00 91.62 179 PRO A O 1
ATOM 1382 N N . LEU A 1 180 ? -2.295 -4.315 -19.931 1.00 88.25 180 LEU A N 1
ATOM 1383 C CA . LEU A 1 180 ? -2.896 -4.593 -18.634 1.00 88.25 180 LEU A CA 1
ATOM 1384 C C . LEU A 1 180 ? -4.408 -4.410 -18.743 1.00 88.25 180 LEU A C 1
ATOM 1386 O O . LEU A 1 180 ? -4.888 -3.362 -19.157 1.00 88.25 180 LEU A O 1
ATOM 1390 N N . SER A 1 181 ? -5.166 -5.434 -18.362 1.00 70.69 181 SER A N 1
ATOM 1391 C CA . SER A 1 181 ? -6.626 -5.363 -18.232 1.00 70.69 181 SER A CA 1
ATOM 1392 C C . SER A 1 181 ? -7.059 -5.279 -16.766 1.00 70.69 181 SER A C 1
ATOM 1394 O O . SER A 1 181 ? -8.160 -5.708 -16.424 1.00 70.69 181 SER A O 1
ATOM 1396 N N . LEU A 1 182 ? -6.168 -4.803 -15.893 1.00 62.84 182 LEU A N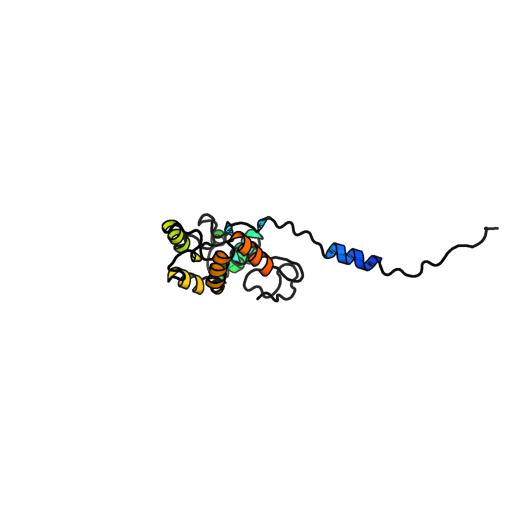 1
ATOM 1397 C CA . LEU A 1 182 ? -6.383 -4.786 -14.451 1.00 62.84 182 LEU A CA 1
ATOM 1398 C C . LEU A 1 182 ? -7.448 -3.737 -14.116 1.00 62.84 182 LEU A C 1
ATOM 1400 O O . LEU A 1 182 ? -7.283 -2.564 -14.447 1.00 62.84 182 LEU A O 1
ATOM 1404 N N . ARG A 1 183 ? -8.553 -4.181 -13.511 1.00 53.56 183 ARG A N 1
ATOM 1405 C CA . ARG A 1 183 ? -9.631 -3.332 -12.992 1.00 53.56 183 ARG A CA 1
ATOM 1406 C C . ARG A 1 183 ? -9.737 -3.482 -11.487 1.00 53.56 183 ARG A C 1
ATOM 1408 O O . ARG A 1 183 ? -9.581 -4.601 -10.948 1.00 53.56 183 ARG A O 1
#

Sequence (183 aa):
MPPSESLMTVFSQSPLTSCWLRLLMALRIVFDEREIDPQLCAVCGLYCGICPVYRAWTEQDLPRLDAIAGTLGVSRERLLCTGCRTPAAFCFGGECEVKECAEAKGVAFCAECAEFPCPRIERVMERAPHGSTILANGTRIRDVGWYAWLREQDARWRCPSCHGKVAFGAERCPSCHGPLSLR

Mean predicted aligned error: 10.14 Å

Secondary structure (DSSP, 8-state):
-PPP----------TTHHHHHHHHHH------GGG--GGGB-TTS-BGGG-HHHHHHHTT-HHHHHHHHHHHT--GGGG--S-SSS-GGG-TT-S-HHHHHHHHTT-SSGGGSTT-S-HHHHHHHHHSTTGGGHHHHHHHHHHHHHHHHHHHHHHHTB-TTT--B--TT-SB-TTT-PBP---

pLDDT: mean 83.41, std 20.61, range [30.72, 97.94]

Foldseek 3Di:
DDDDDDDPPDPPDDPPVVVVVVVVVVDPPPPPPVQLDCLQQAQLLHGVLQAQLCCCQVVVVVVSLVVVCVVVVHDSQLSQAPGRPDALSNHVCRDAPSVVVCVVVVHSHPLPDPCPPPPSLVVCLVPGLNSVCRVVSSVVCVVPNPSVSSVVVLQLQAAPPPRAGHHPPDQARPVPRHGGPRD

Solvent-accessible surface area (backbone atoms only — not comparable to full-atom values): 10921 Å² total; per-residue (Å²): 137,82,88,78,91,84,83,87,74,83,84,76,83,75,84,64,72,66,54,58,60,52,52,63,69,69,62,70,83,78,86,62,77,76,68,83,39,73,33,29,56,24,44,68,31,44,59,36,77,29,34,58,55,32,44,26,45,75,70,64,36,61,72,57,39,53,53,51,18,63,75,69,73,48,61,62,75,61,42,38,20,79,22,57,75,44,63,40,79,32,11,70,70,40,82,44,73,67,58,54,50,26,59,78,68,72,39,84,34,45,58,77,39,92,63,51,85,37,77,72,50,53,52,44,33,75,71,40,100,65,20,82,46,21,66,60,36,21,52,45,28,73,76,58,34,61,68,55,42,43,54,49,52,54,62,62,38,29,35,91,88,77,62,39,75,39,43,67,89,57,73,44,34,83,82,75,66,43,84,58,87,80,127